Protein AF-A0A7J2KD95-F1 (afdb_monomer)

Nearest PDB structures (foldseek):
  8dhb-assembly1_J  TM=3.543E-01  e=9.736E-01  Homo sapiens
  2ial-assembly2_C  TM=1.784E-01  e=1.788E-01  Homo sapiens
  5f9d-assembly1_A  TM=2.652E-01  e=1.086E+00  Helicobacter pylori
  3suz-assembly1_A  TM=2.049E-01  e=4.261E+00  Rattus norvegicus

Radius of gyration: 21.08 Å; Cα contacts (8 Å, |Δi|>4): 395; chains: 1; bounding box: 46×39×59 Å

Secondary structure (DSSP, 8-state):
--EEEEEEEEEEEEEESS---HHHHHHHHHHTT-EE-EEEE-TTSSEEEE-SSTTEEEEETTEEEEEETTTTEEEEE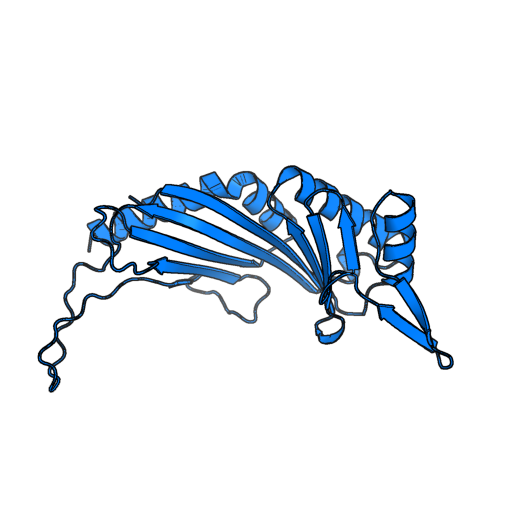ES-HHHHHHHHHHHHHHHHHTT--HHHHEEEEEEEEEEEEEESPP--S-EEE---TT-PEEE----EEE-TT--TTSSSEEEEEEEEE--SS--SSEEEEEEEEEEE-HHHHHHHHHTHHHHHHHHHHHHHHHHHH-

Structure (mmCIF, N/CA/C/O backbone):
data_AF-A0A7J2KD95-F1
#
_entry.id   AF-A0A7J2KD95-F1
#
loop_
_atom_site.group_PDB
_atom_site.id
_atom_site.type_symbol
_atom_site.label_atom_id
_atom_site.label_alt_id
_atom_site.label_comp_id
_atom_site.label_asym_id
_atom_site.label_entity_id
_atom_site.label_seq_id
_atom_site.pdbx_PDB_ins_code
_atom_site.Cartn_x
_atom_site.Cartn_y
_atom_site.Cartn_z
_atom_site.occupancy
_atom_site.B_iso_or_equiv
_atom_site.auth_seq_id
_atom_site.auth_comp_id
_atom_site.auth_asym_id
_atom_site.auth_atom_id
_atom_site.pdbx_PDB_model_num
ATOM 1 N N . MET A 1 1 ? -10.345 7.135 23.568 1.00 79.94 1 MET A N 1
ATOM 2 C CA . MET A 1 1 ? -10.104 7.358 22.114 1.00 79.94 1 MET A CA 1
ATOM 3 C C . MET A 1 1 ? -8.780 6.740 21.646 1.00 79.94 1 MET A C 1
ATOM 5 O O . MET A 1 1 ? -7.783 6.854 22.354 1.00 79.94 1 MET A O 1
ATOM 9 N N . ILE A 1 2 ? -8.754 6.104 20.466 1.00 83.12 2 ILE A N 1
ATOM 10 C CA . ILE A 1 2 ? -7.524 5.593 19.828 1.00 83.12 2 ILE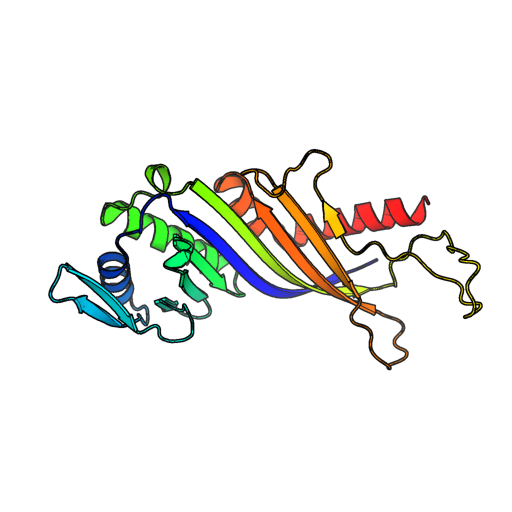 A CA 1
ATOM 11 C C . ILE A 1 2 ? -6.715 6.746 19.217 1.00 83.12 2 ILE A C 1
ATOM 13 O O . ILE A 1 2 ? -7.245 7.557 18.460 1.00 83.12 2 ILE A O 1
ATOM 17 N N . SER A 1 3 ? -5.418 6.789 19.511 1.00 87.00 3 SER A N 1
ATOM 18 C CA . SER A 1 3 ? -4.442 7.693 18.905 1.00 87.00 3 SER A CA 1
ATOM 19 C C . SER A 1 3 ? -3.453 6.935 18.025 1.00 87.00 3 SER A C 1
ATOM 21 O O . SER A 1 3 ? -2.943 5.883 18.411 1.00 87.00 3 SER A O 1
ATOM 23 N N . LEU A 1 4 ? -3.163 7.497 16.851 1.00 90.44 4 LEU A N 1
ATOM 24 C CA . LEU A 1 4 ? -2.113 7.016 15.954 1.00 90.44 4 LEU A CA 1
ATOM 25 C C . LEU A 1 4 ? -0.749 7.159 16.630 1.00 90.44 4 LEU A C 1
ATOM 27 O O . LEU A 1 4 ? -0.439 8.218 17.169 1.00 90.44 4 LEU A O 1
ATOM 31 N N . GLU A 1 5 ? 0.064 6.113 16.562 1.00 89.38 5 GLU A N 1
ATOM 32 C CA . GLU A 1 5 ? 1.408 6.104 17.136 1.00 89.38 5 GLU A CA 1
ATOM 33 C C . GLU A 1 5 ? 2.462 6.189 16.036 1.00 89.38 5 GLU A C 1
ATOM 35 O O . GLU A 1 5 ? 3.291 7.097 16.023 1.00 89.38 5 GLU A O 1
ATOM 40 N N . LYS A 1 6 ? 2.410 5.260 15.076 1.00 91.12 6 LYS A N 1
ATOM 41 C CA . LYS A 1 6 ? 3.407 5.165 14.010 1.00 91.12 6 LYS A CA 1
ATOM 42 C C . LYS A 1 6 ? 2.827 4.514 12.764 1.00 91.12 6 LYS A C 1
ATOM 44 O O . LYS A 1 6 ? 2.161 3.487 12.838 1.00 91.12 6 LYS A O 1
ATOM 49 N N . ILE A 1 7 ? 3.159 5.060 11.602 1.00 91.75 7 ILE A N 1
ATOM 50 C CA . ILE A 1 7 ? 2.972 4.376 10.322 1.00 91.75 7 ILE A CA 1
ATOM 51 C C . ILE A 1 7 ? 4.124 3.377 10.163 1.00 91.75 7 ILE A C 1
ATOM 53 O O . ILE A 1 7 ? 5.285 3.778 10.089 1.00 91.75 7 ILE A O 1
ATOM 57 N N . GLU A 1 8 ? 3.829 2.077 10.159 1.00 91.88 8 GLU A N 1
ATOM 58 C CA . GLU A 1 8 ? 4.859 1.046 9.970 1.00 91.88 8 GLU A CA 1
ATOM 59 C C . GLU A 1 8 ? 5.277 0.947 8.509 1.00 91.88 8 GLU A C 1
ATOM 61 O O . GLU A 1 8 ? 6.464 0.889 8.197 1.00 91.88 8 GLU A O 1
ATOM 66 N N . SER A 1 9 ? 4.294 0.929 7.613 1.00 93.94 9 SER A N 1
ATOM 67 C CA . SER A 1 9 ? 4.534 0.918 6.177 1.00 93.94 9 SER A CA 1
ATOM 68 C C . SER A 1 9 ? 3.318 1.417 5.425 1.00 93.94 9 SER A C 1
ATOM 70 O O . SER A 1 9 ? 2.184 1.096 5.789 1.00 93.94 9 SER A O 1
ATOM 72 N N . VAL A 1 10 ? 3.562 2.105 4.322 1.00 96.19 10 VAL A N 1
ATOM 73 C CA . VAL A 1 10 ? 2.554 2.438 3.324 1.00 96.19 10 VAL A CA 1
ATOM 74 C C . VAL A 1 10 ? 3.021 1.920 1.981 1.00 96.19 10 VAL A C 1
ATOM 76 O O . VAL A 1 10 ? 4.220 1.872 1.709 1.00 96.19 10 VAL A O 1
ATOM 79 N N . SER A 1 11 ? 2.078 1.519 1.143 1.00 97.25 11 SER A N 1
ATOM 80 C CA . SER A 1 11 ? 2.363 1.166 -0.233 1.00 97.25 11 SER A CA 1
ATOM 81 C C . SER A 1 11 ? 1.288 1.650 -1.185 1.00 97.25 11 SER A C 1
ATOM 83 O O . SER A 1 11 ? 0.095 1.489 -0.924 1.00 97.25 11 SER A O 1
ATOM 85 N N . LEU A 1 12 ? 1.736 2.189 -2.314 1.00 97.88 12 LEU A N 1
ATOM 86 C CA . LEU A 1 12 ? 0.921 2.417 -3.498 1.00 97.88 12 LEU A CA 1
ATOM 87 C C . LEU A 1 12 ? 1.181 1.289 -4.487 1.00 97.88 12 LEU A C 1
ATOM 89 O O . LEU A 1 12 ? 2.293 1.117 -4.982 1.00 97.88 12 LEU A O 1
ATOM 93 N N . LEU A 1 13 ? 0.142 0.516 -4.751 1.00 96.75 13 LEU A N 1
ATOM 94 C CA . LEU A 1 13 ? 0.148 -0.612 -5.662 1.00 96.75 13 LEU A CA 1
ATOM 95 C C . LEU A 1 13 ? -0.580 -0.227 -6.950 1.00 96.75 13 LEU A C 1
ATOM 97 O O . LEU A 1 13 ? -1.620 0.429 -6.922 1.00 96.75 13 LEU A O 1
ATOM 101 N N . SER A 1 14 ? -0.034 -0.663 -8.079 1.00 97.12 14 SER A N 1
ATOM 102 C CA . SER A 1 14 ? -0.653 -0.586 -9.402 1.00 97.12 14 SER A CA 1
ATOM 103 C C . SER A 1 14 ? -0.735 -1.989 -9.997 1.00 97.12 14 SER A C 1
ATOM 105 O O . SER A 1 14 ? 0.243 -2.740 -9.946 1.00 97.12 14 SER A O 1
ATOM 107 N N . ILE A 1 15 ? -1.902 -2.360 -10.525 1.00 95.88 15 ILE A N 1
ATOM 108 C CA . ILE A 1 15 ? -2.118 -3.637 -11.222 1.00 95.88 15 ILE A CA 1
ATOM 109 C C . ILE A 1 15 ? -2.237 -3.382 -12.712 1.00 95.88 15 ILE A C 1
ATOM 111 O O . ILE A 1 15 ? -3.038 -2.552 -13.136 1.00 95.88 15 ILE A O 1
ATOM 115 N N . TRP A 1 16 ? -1.467 -4.124 -13.500 1.00 96.19 16 TRP A N 1
ATOM 116 C CA . TRP A 1 16 ? -1.318 -3.887 -14.929 1.00 96.19 16 TRP A CA 1
ATOM 117 C C . TRP A 1 16 ? -2.049 -4.930 -15.781 1.00 96.19 16 TRP A C 1
ATOM 119 O O . TRP A 1 16 ? -2.086 -6.119 -15.453 1.00 96.19 16 TRP A O 1
ATOM 129 N N . MET A 1 17 ? -2.619 -4.478 -16.901 1.00 94.50 17 MET A N 1
A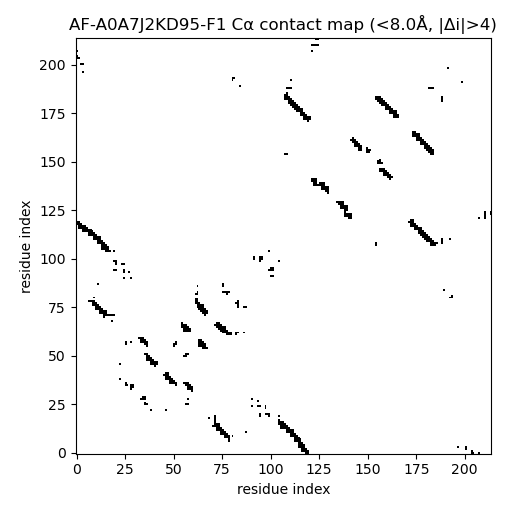TOM 130 C CA . MET A 1 17 ? -3.250 -5.332 -17.916 1.00 94.50 17 MET A CA 1
ATOM 131 C C . MET A 1 17 ? -2.244 -6.202 -18.657 1.00 94.50 17 MET A C 1
ATOM 133 O O . MET A 1 17 ? -2.546 -7.343 -18.989 1.00 94.50 17 MET A O 1
ATOM 137 N N . LEU A 1 18 ? -1.064 -5.659 -18.930 1.00 91.31 18 LEU A N 1
ATOM 138 C CA . LEU A 1 18 ? 0.056 -6.341 -19.563 1.00 91.31 18 LEU A CA 1
ATOM 139 C C . LEU A 1 18 ? 1.287 -6.138 -18.691 1.00 91.31 18 LEU A C 1
ATOM 141 O O . LEU A 1 18 ? 1.328 -5.221 -17.874 1.00 91.31 18 LEU A O 1
ATOM 145 N N . GLU A 1 19 ? 2.272 -7.012 -18.841 1.00 89.38 19 GLU A N 1
ATOM 146 C CA . GLU A 1 19 ? 3.534 -6.858 -18.131 1.00 89.38 19 GLU A CA 1
ATOM 147 C C . GLU A 1 19 ? 4.188 -5.517 -18.520 1.00 89.38 19 GLU A C 1
ATOM 149 O O . GLU A 1 19 ? 4.378 -5.261 -19.714 1.00 89.38 19 GLU A O 1
ATOM 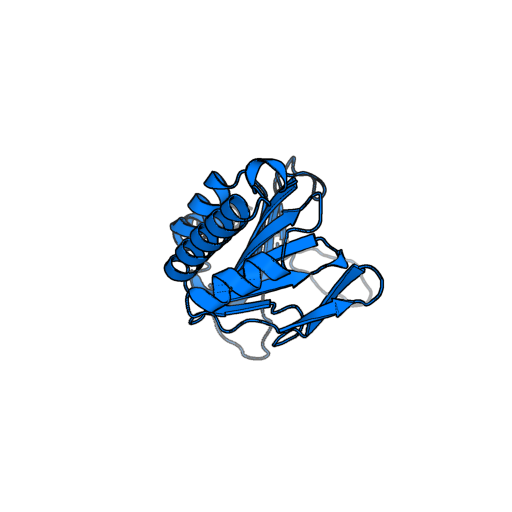154 N N . PRO A 1 20 ? 4.474 -4.624 -17.550 1.00 92.25 20 PRO A N 1
ATOM 155 C CA . PRO A 1 20 ? 5.195 -3.395 -17.845 1.00 92.25 20 PRO A CA 1
ATOM 156 C C . PRO A 1 20 ? 6.610 -3.733 -18.322 1.00 92.25 20 PRO A C 1
ATOM 158 O O . PRO A 1 20 ? 7.167 -4.766 -17.953 1.00 92.25 20 PRO A O 1
ATOM 161 N N . ARG A 1 21 ? 7.212 -2.834 -19.108 1.00 92.62 21 ARG A N 1
ATOM 162 C CA . ARG A 1 21 ? 8.599 -2.934 -19.598 1.00 92.62 21 ARG A CA 1
ATOM 163 C C . ARG A 1 21 ? 9.607 -2.780 -18.459 1.00 92.62 21 ARG A C 1
ATOM 165 O O . ARG A 1 21 ? 10.228 -1.737 -18.266 1.00 92.62 21 ARG A O 1
ATOM 172 N N . LEU A 1 22 ? 9.689 -3.812 -17.629 1.00 92.62 22 LEU A N 1
ATOM 173 C CA . LEU A 1 22 ? 10.456 -3.807 -16.397 1.00 92.62 22 LEU A CA 1
ATOM 174 C C . LEU A 1 22 ? 11.976 -3.744 -16.620 1.00 92.62 22 LEU A C 1
ATOM 176 O O . LEU A 1 22 ? 12.620 -3.018 -15.866 1.00 92.62 22 LEU A O 1
ATOM 180 N N . PRO A 1 23 ? 12.574 -4.415 -17.626 1.00 92.75 23 PRO A N 1
ATOM 181 C CA . PRO A 1 23 ? 13.997 -4.256 -17.924 1.00 92.75 23 PRO A CA 1
ATOM 182 C C . PRO A 1 23 ? 14.386 -2.799 -18.179 1.00 92.75 23 PRO A C 1
ATOM 184 O O . PRO A 1 23 ? 15.343 -2.293 -17.593 1.00 92.75 23 PRO A O 1
ATOM 187 N N . GLU A 1 24 ? 13.607 -2.110 -19.006 1.00 95.06 24 GLU A N 1
ATOM 188 C CA . GLU A 1 24 ? 13.815 -0.714 -19.364 1.00 95.06 24 GLU A CA 1
ATOM 189 C C . GLU A 1 24 ? 13.559 0.207 -18.165 1.00 95.06 24 GLU A C 1
ATOM 191 O O . GLU A 1 24 ? 14.341 1.126 -17.926 1.00 95.06 24 GLU A O 1
ATOM 196 N N . LEU A 1 25 ? 12.538 -0.083 -17.346 1.00 96.88 25 LEU A N 1
ATOM 197 C CA . LEU A 1 25 ? 12.306 0.628 -16.087 1.00 96.88 25 LEU A CA 1
ATOM 198 C C . LEU A 1 25 ? 13.516 0.507 -15.149 1.00 96.88 25 LEU A C 1
ATOM 200 O O . LEU A 1 25 ? 13.976 1.512 -14.613 1.00 96.88 25 LEU A O 1
ATOM 204 N N . LEU A 1 26 ? 14.050 -0.700 -14.948 1.00 96.69 26 LEU A N 1
ATOM 205 C CA . LEU A 1 26 ? 15.189 -0.930 -14.055 1.00 96.69 26 LEU A CA 1
ATOM 206 C C . LEU A 1 26 ? 16.481 -0.296 -14.579 1.00 96.69 26 LEU A C 1
ATOM 208 O O . LEU A 1 26 ? 17.279 0.198 -13.783 1.00 96.69 26 LEU A O 1
ATOM 212 N N . LEU A 1 27 ? 16.677 -0.255 -15.898 1.00 95.69 27 LEU A N 1
ATOM 213 C CA . LEU A 1 27 ? 17.800 0.456 -16.504 1.00 95.69 27 LEU A CA 1
ATOM 214 C C . LEU A 1 27 ? 17.721 1.966 -16.226 1.00 95.69 27 LEU A C 1
ATOM 216 O O . LEU A 1 27 ? 18.702 2.562 -15.777 1.00 95.69 27 LEU A O 1
ATOM 220 N N . GLU A 1 28 ? 16.554 2.574 -16.447 1.00 97.94 28 GLU A N 1
ATOM 221 C CA . GLU A 1 28 ? 16.331 4.003 -16.202 1.00 97.94 28 GLU A CA 1
ATOM 222 C C . GLU A 1 28 ? 16.420 4.362 -14.714 1.00 97.94 28 GLU A C 1
ATOM 224 O O . GLU A 1 28 ? 17.049 5.356 -14.352 1.00 97.94 28 GLU A O 1
ATOM 229 N N . LEU A 1 29 ? 15.873 3.528 -13.828 1.00 98.06 29 LEU A N 1
ATOM 230 C CA . LEU A 1 29 ? 16.033 3.701 -12.383 1.00 98.06 29 LEU A CA 1
ATOM 231 C C . LEU A 1 29 ? 17.514 3.627 -11.978 1.00 98.06 29 LEU A C 1
ATOM 233 O O . LEU A 1 29 ? 17.986 4.471 -11.216 1.00 98.06 29 LEU A O 1
ATOM 237 N N . GLY A 1 30 ? 18.284 2.687 -12.532 1.00 97.19 30 GLY A N 1
ATOM 238 C CA . GLY A 1 30 ? 19.726 2.596 -12.287 1.00 97.19 30 GLY A CA 1
ATOM 239 C C . GLY A 1 30 ? 20.472 3.881 -12.667 1.00 97.19 30 GLY A C 1
ATOM 240 O O . GLY A 1 30 ? 21.278 4.384 -11.884 1.00 97.19 30 GLY A O 1
ATOM 241 N N . ARG A 1 31 ? 20.136 4.485 -13.818 1.00 97.25 31 ARG A N 1
ATOM 242 C CA . ARG A 1 31 ? 20.694 5.782 -14.264 1.00 97.25 31 ARG A CA 1
ATOM 243 C C . ARG A 1 31 ? 20.380 6.938 -13.312 1.00 97.25 31 ARG A C 1
ATOM 245 O O . ARG A 1 31 ? 21.122 7.913 -13.273 1.00 97.25 31 ARG A O 1
ATOM 252 N N . ARG A 1 32 ? 19.303 6.825 -12.531 1.00 96.88 32 ARG A N 1
ATOM 253 C CA . ARG A 1 32 ? 18.855 7.825 -11.549 1.00 96.88 32 ARG A CA 1
ATOM 254 C C . ARG A 1 32 ? 19.278 7.505 -10.110 1.00 96.88 32 ARG A C 1
ATOM 256 O O . ARG A 1 32 ? 18.727 8.073 -9.163 1.00 96.88 32 ARG A O 1
ATOM 263 N N . GLY A 1 33 ? 20.248 6.602 -9.941 1.00 96.31 33 GLY A N 1
ATOM 264 C CA . GLY A 1 33 ? 20.874 6.294 -8.653 1.00 96.31 33 GLY A CA 1
ATOM 265 C C . GLY A 1 33 ? 20.112 5.293 -7.783 1.00 96.31 33 GLY A C 1
ATOM 266 O O . GLY A 1 33 ? 20.378 5.212 -6.586 1.00 96.31 33 GLY A O 1
ATOM 267 N N . TYR A 1 34 ? 19.164 4.541 -8.346 1.00 98.19 34 TYR A N 1
ATOM 268 C CA . TYR A 1 34 ? 18.520 3.441 -7.630 1.00 98.19 34 TYR A CA 1
ATOM 269 C C . TYR A 1 34 ? 19.438 2.212 -7.604 1.00 98.19 34 TYR A C 1
ATOM 271 O O . TYR A 1 34 ? 20.099 1.894 -8.594 1.00 98.19 34 TYR A O 1
ATOM 279 N N . ALA A 1 35 ? 19.416 1.461 -6.502 1.00 97.38 35 ALA A N 1
ATOM 280 C CA . ALA A 1 35 ? 19.931 0.096 -6.495 1.00 97.38 35 ALA A CA 1
ATOM 281 C C . ALA A 1 35 ? 18.884 -0.809 -7.154 1.00 97.38 35 ALA A C 1
ATOM 283 O O . ALA A 1 35 ? 17.751 -0.870 -6.678 1.00 97.38 35 ALA A O 1
ATOM 284 N N . THR A 1 36 ? 19.228 -1.489 -8.249 1.00 97.56 36 THR A N 1
ATOM 285 C CA . THR A 1 36 ? 18.261 -2.243 -9.063 1.00 97.56 36 THR A CA 1
ATOM 286 C C . THR A 1 36 ? 18.578 -3.733 -9.134 1.00 97.56 36 THR A C 1
ATOM 288 O O . THR A 1 36 ? 19.729 -4.171 -9.049 1.00 97.56 36 THR A O 1
ATOM 291 N N . ALA A 1 37 ? 17.522 -4.532 -9.267 1.00 95.44 37 ALA A N 1
ATOM 292 C CA . ALA A 1 37 ? 17.599 -5.957 -9.533 1.00 95.44 37 ALA A CA 1
ATOM 293 C C . ALA A 1 37 ? 18.269 -6.213 -10.888 1.00 95.44 37 ALA A C 1
ATOM 295 O O . ALA A 1 37 ? 18.154 -5.421 -11.826 1.00 95.44 37 ALA A O 1
ATOM 296 N N . ARG A 1 38 ? 18.957 -7.351 -11.005 1.00 90.44 38 ARG A N 1
ATOM 297 C CA . ARG A 1 38 ? 19.629 -7.721 -12.256 1.00 90.44 38 ARG A CA 1
ATOM 298 C C . ARG A 1 38 ? 18.644 -8.400 -13.197 1.00 90.44 38 ARG A C 1
ATOM 300 O O . ARG A 1 38 ? 17.937 -9.317 -12.783 1.00 90.44 38 ARG A O 1
ATOM 307 N N . VAL A 1 39 ? 18.658 -7.981 -14.458 1.00 88.00 39 VAL A N 1
ATOM 308 C CA . VAL A 1 39 ? 17.805 -8.521 -15.521 1.00 88.00 39 VAL A CA 1
ATOM 309 C C . VAL A 1 39 ? 18.659 -9.266 -16.532 1.00 88.00 39 VAL A C 1
ATOM 311 O O . VAL A 1 39 ? 19.653 -8.720 -17.012 1.00 88.00 39 VAL A O 1
ATOM 314 N N . TRP A 1 40 ? 18.314 -10.521 -16.808 1.00 84.19 40 TRP A N 1
ATOM 315 C CA . TRP A 1 40 ? 19.048 -11.398 -17.719 1.00 84.19 40 TRP A CA 1
ATOM 316 C C . TRP A 1 40 ? 18.128 -11.821 -18.869 1.00 84.19 40 TRP A C 1
ATOM 318 O O . TRP A 1 40 ? 17.022 -12.294 -18.606 1.00 84.19 40 TRP A O 1
ATOM 328 N N . PRO A 1 41 ? 18.535 -11.657 -20.137 1.00 80.06 41 PRO A N 1
ATOM 329 C CA . PRO A 1 41 ? 17.722 -12.087 -21.268 1.00 80.06 41 PRO A CA 1
ATOM 330 C C . PRO A 1 41 ? 17.643 -13.617 -21.338 1.00 80.06 41 PRO A C 1
ATOM 332 O O . PRO A 1 41 ? 18.621 -14.313 -21.060 1.00 80.06 41 PRO A O 1
ATOM 335 N N . LYS A 1 42 ? 16.488 -14.145 -21.754 1.00 81.44 42 LYS A N 1
ATOM 336 C CA . LYS A 1 42 ? 16.322 -15.567 -22.086 1.00 81.44 42 LYS A CA 1
ATOM 337 C C . LYS A 1 42 ? 16.605 -15.816 -23.562 1.00 81.44 42 LYS A C 1
ATOM 339 O O . LYS A 1 42 ? 16.248 -15.011 -24.418 1.00 81.44 42 LYS A O 1
ATOM 344 N N . SER A 1 43 ? 17.179 -16.978 -23.862 1.00 64.75 43 SER A N 1
ATOM 345 C CA . SER A 1 43 ? 17.539 -17.413 -25.219 1.00 64.75 43 SER A CA 1
ATOM 346 C C . SER A 1 43 ? 16.353 -17.531 -26.187 1.00 64.75 43 SER A C 1
ATOM 348 O O . SER A 1 43 ? 16.552 -17.422 -27.391 1.00 64.75 43 SER A O 1
ATOM 350 N N . LEU A 1 44 ? 15.127 -17.711 -25.685 1.00 68.88 44 LEU A N 1
ATOM 351 C CA . LEU A 1 44 ? 13.896 -17.826 -26.486 1.00 68.88 44 LEU A CA 1
ATOM 352 C C . LEU A 1 44 ? 13.018 -16.560 -26.441 1.00 68.88 44 LEU A C 1
ATOM 354 O O . LEU A 1 44 ? 11.841 -16.606 -26.792 1.00 68.88 44 LEU A O 1
ATOM 358 N N . GLY A 1 45 ? 13.583 -15.432 -26.004 1.00 65.75 45 GLY A N 1
ATOM 359 C CA . GLY A 1 45 ? 12.838 -14.204 -25.740 1.00 65.75 45 GLY A CA 1
ATOM 360 C C . GLY A 1 45 ? 12.313 -14.130 -24.304 1.00 65.75 45 GLY A C 1
ATOM 361 O O . GLY A 1 45 ? 12.124 -15.138 -23.621 1.00 65.75 45 GLY A O 1
ATOM 362 N N . GLY A 1 46 ? 12.116 -12.900 -23.828 1.00 75.12 46 GLY A N 1
ATOM 363 C CA . GLY A 1 46 ? 11.794 -12.604 -22.431 1.00 75.12 46 GLY A CA 1
ATOM 364 C C . GLY A 1 46 ? 13.033 -12.423 -21.550 1.00 75.12 46 GLY A C 1
ATOM 365 O O . GLY A 1 46 ? 14.164 -12.340 -22.033 1.00 75.12 46 GLY A O 1
ATOM 366 N N . TYR A 1 47 ? 12.811 -12.334 -20.241 1.00 79.38 47 TYR A N 1
ATOM 367 C CA . TYR A 1 47 ? 13.858 -12.061 -19.260 1.00 79.38 47 TYR A CA 1
ATOM 368 C C . TYR A 1 47 ? 13.621 -12.811 -17.947 1.00 79.38 47 TYR A C 1
ATOM 370 O O . TYR A 1 47 ? 12.489 -13.144 -17.598 1.00 79.38 47 TYR A O 1
ATOM 378 N N . ASP A 1 48 ? 14.702 -13.054 -17.212 1.00 85.06 48 ASP A N 1
ATOM 379 C CA . ASP A 1 48 ? 14.677 -13.389 -15.792 1.00 85.06 48 ASP A CA 1
ATOM 380 C C . ASP A 1 48 ? 15.118 -12.186 -14.964 1.00 85.06 48 ASP A C 1
ATOM 382 O O . ASP A 1 48 ? 15.995 -11.415 -15.363 1.00 85.06 48 ASP A O 1
ATOM 386 N N . ILE A 1 49 ? 14.521 -12.046 -13.782 1.00 85.25 49 ILE A N 1
ATOM 387 C CA . ILE A 1 49 ? 14.881 -11.007 -12.820 1.00 85.25 49 ILE A CA 1
ATOM 388 C C . ILE A 1 49 ? 15.393 -11.669 -11.557 1.00 85.25 49 ILE A C 1
ATOM 390 O O . ILE A 1 49 ? 14.678 -12.417 -10.888 1.00 85.25 49 ILE A O 1
ATOM 394 N N . ARG A 1 50 ? 16.627 -11.334 -11.191 1.00 90.94 50 ARG A N 1
ATOM 395 C CA . ARG A 1 50 ? 17.174 -11.656 -9.879 1.00 90.94 50 ARG A CA 1
ATOM 396 C C . ARG A 1 50 ? 16.916 -10.481 -8.947 1.00 90.94 50 ARG A C 1
ATOM 398 O O . ARG A 1 50 ? 17.693 -9.524 -8.920 1.00 90.94 50 ARG A O 1
ATOM 405 N N . PHE A 1 51 ? 15.797 -10.557 -8.231 1.00 92.31 51 PHE A N 1
ATOM 406 C CA . PHE A 1 51 ? 15.409 -9.552 -7.245 1.00 92.31 51 PHE A CA 1
ATOM 407 C C . PHE A 1 51 ? 16.464 -9.397 -6.140 1.00 92.31 51 PHE A C 1
ATOM 409 O O . PHE A 1 51 ? 17.181 -10.347 -5.823 1.00 92.31 51 PHE A O 1
ATOM 416 N N . ILE A 1 52 ? 16.545 -8.195 -5.564 1.00 94.00 52 ILE A N 1
ATOM 417 C CA . ILE A 1 52 ? 17.467 -7.872 -4.460 1.00 94.00 52 ILE A CA 1
ATOM 418 C C . ILE A 1 52 ? 17.059 -8.653 -3.199 1.00 94.00 52 ILE A C 1
ATOM 420 O O . ILE A 1 52 ? 17.881 -9.284 -2.544 1.00 94.00 52 ILE A O 1
ATOM 424 N N . GLU A 1 53 ? 15.757 -8.653 -2.929 1.00 91.81 53 GLU A N 1
ATOM 425 C CA . GLU A 1 53 ? 15.037 -9.406 -1.899 1.00 91.81 53 GLU A CA 1
ATOM 426 C C . GLU A 1 53 ? 13.738 -9.944 -2.528 1.00 91.81 53 GLU A C 1
ATOM 428 O O . GLU A 1 53 ? 13.413 -9.531 -3.643 1.00 91.81 53 GLU A O 1
ATOM 433 N N . PRO A 1 54 ? 12.952 -10.830 -1.886 1.00 91.56 54 PRO A N 1
ATOM 434 C CA . PRO A 1 54 ? 11.719 -11.346 -2.482 1.00 91.56 54 PRO A CA 1
ATOM 435 C C . PRO A 1 54 ? 10.813 -10.243 -3.060 1.00 91.56 54 PRO A C 1
ATOM 437 O O . PRO A 1 54 ? 10.264 -9.417 -2.332 1.00 91.56 54 PRO A O 1
ATOM 440 N N . ASN A 1 55 ? 10.649 -10.254 -4.388 1.00 93.94 55 ASN A N 1
ATOM 441 C CA . ASN A 1 55 ? 9.914 -9.270 -5.194 1.00 93.94 55 ASN A CA 1
ATOM 442 C C . ASN A 1 55 ? 10.484 -7.838 -5.217 1.00 93.94 55 ASN A C 1
ATOM 444 O O . ASN A 1 55 ? 9.884 -6.986 -5.862 1.00 93.94 55 ASN A O 1
ATOM 448 N N . VAL A 1 56 ? 11.607 -7.526 -4.564 1.00 97.19 56 VAL A N 1
ATOM 449 C CA . VAL A 1 56 ? 12.197 -6.174 -4.571 1.00 97.19 56 VAL A CA 1
ATOM 450 C C . VAL A 1 56 ? 13.005 -5.957 -5.850 1.00 97.19 56 VAL A C 1
ATOM 452 O O . VAL A 1 56 ? 14.085 -6.526 -6.036 1.00 97.19 56 VAL A O 1
ATOM 455 N N . ALA A 1 57 ? 12.465 -5.125 -6.738 1.00 97.00 57 ALA A N 1
ATOM 456 C CA . ALA A 1 57 ? 13.027 -4.816 -8.046 1.00 97.00 57 ALA A CA 1
ATOM 457 C C . ALA A 1 57 ? 13.985 -3.616 -8.004 1.00 97.00 57 ALA A C 1
ATOM 459 O O . ALA A 1 57 ? 14.972 -3.607 -8.733 1.00 97.00 57 ALA A O 1
ATOM 460 N N . ALA A 1 58 ? 13.735 -2.622 -7.150 1.00 98.06 58 ALA A N 1
ATOM 461 C CA . ALA A 1 58 ? 14.654 -1.506 -6.941 1.00 98.06 58 ALA A CA 1
ATOM 462 C C . ALA A 1 58 ? 14.490 -0.868 -5.554 1.00 98.06 58 ALA A C 1
ATOM 464 O O . ALA A 1 58 ? 13.446 -1.013 -4.918 1.00 98.06 58 ALA A O 1
ATOM 465 N N . ILE A 1 59 ? 15.517 -0.154 -5.092 1.00 97.69 59 ILE A N 1
ATOM 466 C CA . ILE A 1 59 ? 15.556 0.540 -3.797 1.00 97.69 59 ILE A CA 1
ATOM 467 C C . ILE A 1 59 ? 16.165 1.933 -3.990 1.00 97.69 59 ILE A C 1
ATOM 469 O O . ILE A 1 59 ? 17.168 2.085 -4.694 1.00 97.69 59 ILE A O 1
ATOM 473 N N . LYS A 1 60 ? 15.586 2.944 -3.336 1.00 96.94 60 LYS A N 1
ATOM 474 C CA . LYS A 1 60 ? 16.172 4.284 -3.176 1.00 96.94 60 LYS A CA 1
ATOM 475 C C . LYS A 1 60 ? 15.789 4.833 -1.812 1.00 96.94 60 LYS A C 1
ATOM 477 O O . LYS A 1 60 ? 14.609 4.854 -1.475 1.00 96.94 60 LYS A O 1
ATOM 482 N N . GLY A 1 61 ? 16.791 5.246 -1.037 1.00 93.62 61 GLY A N 1
ATOM 483 C CA . GLY A 1 61 ? 16.582 5.739 0.323 1.00 93.62 61 GLY A CA 1
ATOM 484 C C . GLY A 1 61 ? 15.875 4.705 1.201 1.00 93.62 61 GLY A C 1
ATOM 485 O O . GLY A 1 61 ? 16.376 3.597 1.387 1.00 93.62 61 GLY A O 1
ATOM 486 N N . SER A 1 62 ? 14.707 5.078 1.725 1.00 92.94 62 SER A N 1
ATOM 487 C CA . SER A 1 62 ? 13.866 4.218 2.571 1.00 92.94 62 SER A CA 1
ATOM 488 C C . SER A 1 62 ? 12.718 3.543 1.806 1.00 92.94 62 SER A C 1
ATOM 490 O O . SER A 1 62 ? 11.865 2.880 2.406 1.00 92.94 62 SER A O 1
ATOM 492 N N . THR A 1 63 ? 12.693 3.707 0.480 1.00 96.88 63 THR A N 1
ATOM 493 C CA . THR A 1 63 ? 11.600 3.278 -0.392 1.00 96.88 63 THR A CA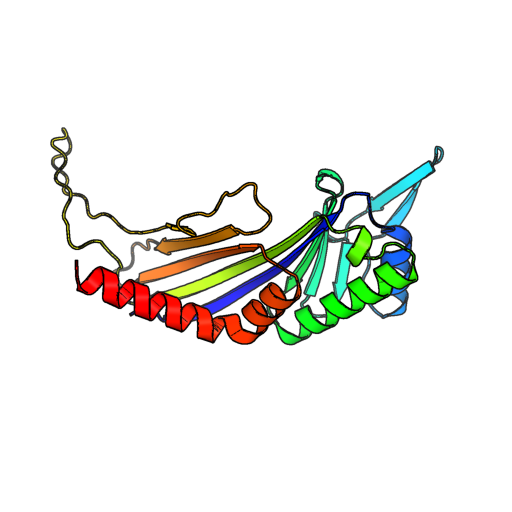 1
ATOM 494 C C . THR A 1 63 ? 12.003 2.095 -1.267 1.00 96.88 63 THR A C 1
ATOM 496 O O . THR A 1 63 ? 13.061 2.072 -1.900 1.00 96.88 63 THR A O 1
ATOM 499 N N . TYR A 1 64 ? 11.102 1.123 -1.345 1.00 97.94 64 TYR A N 1
ATOM 500 C CA . TYR A 1 64 ? 11.238 -0.112 -2.100 1.00 97.94 64 TYR A CA 1
ATOM 501 C C . TYR A 1 64 ? 10.257 -0.108 -3.269 1.00 97.94 64 TYR A C 1
ATOM 503 O O . TYR A 1 64 ? 9.075 0.201 -3.107 1.00 97.94 64 TYR A O 1
ATOM 511 N N . ILE A 1 65 ? 10.740 -0.511 -4.436 1.00 98.12 65 ILE A N 1
ATOM 512 C CA . ILE A 1 65 ? 9.942 -0.778 -5.628 1.00 98.12 65 ILE A CA 1
ATOM 513 C C . ILE A 1 65 ? 9.858 -2.291 -5.758 1.00 98.12 65 ILE A C 1
ATOM 515 O O . ILE A 1 65 ? 10.859 -2.952 -6.043 1.00 98.12 65 ILE A O 1
ATOM 519 N N . LEU A 1 66 ? 8.676 -2.849 -5.523 1.00 97.62 66 LEU A N 1
ATOM 520 C CA . LEU A 1 66 ? 8.427 -4.276 -5.624 1.00 97.62 66 LEU A CA 1
ATOM 521 C C . LEU A 1 66 ? 7.674 -4.595 -6.907 1.00 97.62 66 LEU A C 1
ATOM 523 O O . LEU A 1 66 ? 6.772 -3.862 -7.310 1.00 97.62 66 LEU A O 1
ATOM 527 N N . TYR A 1 67 ? 8.003 -5.730 -7.506 1.00 96.25 67 TYR A N 1
ATOM 528 C CA . TYR A 1 67 ? 7.311 -6.268 -8.661 1.00 96.25 67 TYR A CA 1
ATOM 529 C C . TYR A 1 67 ? 6.940 -7.730 -8.436 1.00 96.25 67 TYR A C 1
ATOM 531 O O . TYR A 1 67 ? 7.776 -8.539 -8.043 1.00 96.25 67 TYR A O 1
ATOM 539 N N . ASN A 1 68 ? 5.683 -8.070 -8.714 1.00 93.44 68 ASN A N 1
ATOM 540 C CA . ASN A 1 68 ? 5.218 -9.453 -8.741 1.00 93.44 68 ASN A CA 1
ATOM 541 C C . ASN A 1 68 ? 4.750 -9.793 -10.166 1.00 93.44 68 ASN A C 1
ATOM 543 O O . ASN A 1 68 ? 3.685 -9.307 -10.564 1.00 93.44 68 ASN A O 1
ATOM 547 N N . PRO A 1 69 ? 5.485 -10.640 -10.9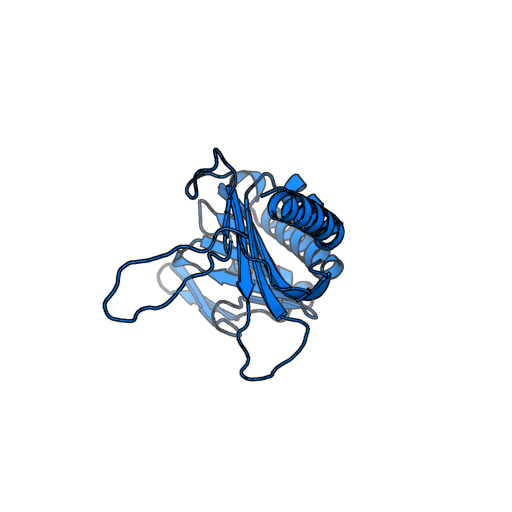12 1.00 88.69 69 PRO A N 1
ATOM 548 C CA . PRO A 1 69 ? 5.125 -10.997 -12.284 1.00 88.69 69 PRO A CA 1
ATOM 549 C C . PRO A 1 69 ? 3.804 -11.769 -12.363 1.00 88.69 69 PRO A C 1
ATOM 551 O O . PRO A 1 69 ? 2.984 -11.494 -13.233 1.00 88.69 69 PRO A O 1
ATOM 554 N N . TYR A 1 70 ? 3.528 -12.661 -11.404 1.00 89.38 70 TYR A N 1
ATOM 555 C CA . TYR A 1 70 ? 2.303 -13.473 -11.387 1.00 89.38 70 TYR A CA 1
ATOM 556 C C . TYR A 1 70 ? 1.032 -12.634 -11.269 1.00 89.38 70 TYR A C 1
ATOM 558 O O . TYR A 1 70 ? -0.020 -13.009 -11.781 1.00 89.38 70 TYR A O 1
ATOM 566 N N . ARG A 1 71 ? 1.118 -11.500 -10.567 1.00 90.56 71 ARG A N 1
ATOM 567 C CA . ARG A 1 71 ? -0.011 -10.580 -10.377 1.00 90.56 71 ARG A CA 1
ATOM 568 C C . ARG A 1 71 ? 0.078 -9.331 -11.249 1.00 90.56 71 ARG A C 1
ATOM 570 O O . ARG A 1 71 ? -0.855 -8.534 -11.224 1.00 90.56 71 ARG A O 1
ATOM 577 N N . ARG A 1 72 ? 1.174 -9.155 -11.997 1.00 93.81 72 ARG A N 1
ATOM 578 C CA . ARG A 1 72 ? 1.513 -7.928 -12.739 1.00 93.81 72 ARG A CA 1
ATOM 579 C C . ARG A 1 72 ? 1.343 -6.682 -11.866 1.00 93.81 72 ARG A C 1
ATOM 581 O O . ARG A 1 72 ? 0.730 -5.696 -12.272 1.00 93.81 72 ARG A O 1
ATOM 588 N N . THR A 1 73 ? 1.828 -6.760 -10.626 1.00 95.75 73 THR A N 1
ATOM 589 C CA . THR A 1 73 ? 1.725 -5.656 -9.664 1.00 95.75 73 THR A CA 1
ATOM 590 C C . THR A 1 73 ? 3.059 -4.950 -9.536 1.00 95.75 73 THR A C 1
ATOM 592 O O . THR A 1 73 ? 4.058 -5.608 -9.239 1.00 95.75 73 THR A O 1
ATOM 595 N N . LEU A 1 74 ? 3.048 -3.626 -9.650 1.00 97.69 74 LEU A N 1
ATOM 596 C CA . LEU A 1 74 ? 4.163 -2.772 -9.258 1.00 97.69 74 LEU A CA 1
ATOM 597 C C . LEU A 1 74 ? 3.769 -2.003 -7.996 1.00 97.69 74 LEU A C 1
ATOM 599 O O . LEU A 1 74 ? 2.709 -1.373 -7.956 1.00 97.69 74 LEU A O 1
ATOM 603 N N . ILE A 1 75 ? 4.601 -2.088 -6.964 1.00 97.94 75 ILE A N 1
ATOM 604 C CA . ILE A 1 75 ? 4.314 -1.564 -5.630 1.00 97.94 75 ILE A CA 1
ATOM 605 C C . ILE A 1 75 ? 5.441 -0.629 -5.217 1.00 97.94 75 ILE A C 1
ATOM 607 O O . ILE A 1 75 ? 6.594 -1.041 -5.164 1.00 97.94 75 ILE A O 1
ATOM 611 N N . ILE A 1 76 ? 5.103 0.605 -4.865 1.00 98.19 76 ILE A N 1
ATOM 612 C CA . ILE A 1 76 ? 6.023 1.542 -4.221 1.00 98.19 76 ILE A CA 1
ATOM 613 C C . ILE A 1 76 ? 5.708 1.517 -2.734 1.00 98.19 76 ILE A C 1
ATOM 615 O O . ILE A 1 76 ? 4.599 1.880 -2.344 1.00 98.19 76 ILE A O 1
ATOM 619 N N . LYS A 1 77 ? 6.645 1.039 -1.916 1.00 97.69 77 LYS A N 1
ATOM 620 C CA . LYS A 1 77 ? 6.474 0.830 -0.475 1.00 97.69 77 LYS A CA 1
ATOM 621 C C . LYS A 1 77 ? 7.512 1.624 0.306 1.00 97.69 77 LYS A C 1
ATOM 623 O O . LYS A 1 77 ? 8.699 1.515 0.027 1.00 97.69 77 LYS A O 1
ATOM 628 N N . GLY A 1 78 ? 7.085 2.340 1.338 1.00 95.31 78 GLY A N 1
ATOM 629 C CA . GLY A 1 78 ? 7.985 3.074 2.225 1.00 95.31 78 GLY A CA 1
ATOM 630 C C . GLY A 1 78 ? 7.313 3.482 3.532 1.00 95.31 78 GLY A C 1
ATOM 631 O O . GLY A 1 78 ? 6.124 3.235 3.748 1.00 95.31 78 GLY A O 1
ATOM 632 N N . SER A 1 79 ? 8.082 4.103 4.423 1.00 90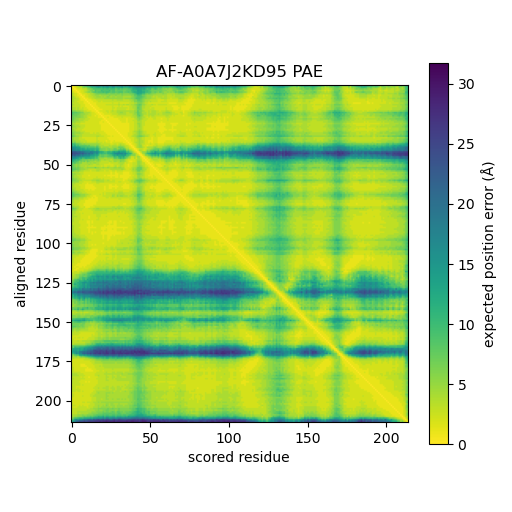.44 79 SER A N 1
ATOM 633 C CA . SER A 1 79 ? 7.570 4.715 5.660 1.00 90.44 79 SER A CA 1
ATOM 634 C C . SER A 1 79 ? 7.489 6.242 5.582 1.00 90.44 79 SER A C 1
ATOM 636 O O . SER A 1 79 ? 6.726 6.845 6.333 1.00 90.44 79 SER A O 1
ATOM 638 N N . ASN A 1 80 ? 8.251 6.871 4.680 1.00 92.38 80 ASN A N 1
ATOM 639 C CA . ASN A 1 80 ? 8.203 8.309 4.425 1.00 92.38 80 ASN A CA 1
ATOM 640 C C . ASN A 1 80 ? 7.247 8.608 3.259 1.00 92.38 80 ASN A C 1
ATOM 642 O O . ASN A 1 80 ? 7.486 8.191 2.127 1.00 92.38 80 ASN A O 1
ATOM 646 N N . ILE A 1 81 ? 6.159 9.328 3.542 1.00 92.50 81 ILE A N 1
ATOM 647 C CA . ILE A 1 81 ? 5.105 9.621 2.563 1.00 92.50 81 ILE A CA 1
ATOM 648 C C . ILE A 1 81 ? 5.607 10.528 1.433 1.00 92.50 81 ILE A C 1
ATOM 650 O O . ILE A 1 81 ? 5.289 10.265 0.274 1.00 92.50 81 ILE A O 1
ATOM 654 N N . ASP A 1 82 ? 6.385 11.565 1.743 1.00 93.38 82 ASP A N 1
ATOM 655 C CA . ASP A 1 82 ? 6.837 12.542 0.746 1.00 93.38 82 ASP A CA 1
ATOM 656 C C . ASP A 1 82 ? 7.846 11.920 -0.224 1.00 93.38 82 ASP A C 1
ATOM 658 O O . ASP A 1 82 ? 7.726 12.074 -1.443 1.00 93.38 82 ASP A O 1
ATOM 662 N N . GLU A 1 83 ? 8.786 11.137 0.310 1.00 94.31 83 GLU A N 1
ATOM 663 C CA . GLU A 1 83 ? 9.733 10.347 -0.484 1.00 94.31 83 GLU A CA 1
ATOM 664 C C . GLU A 1 83 ? 8.988 9.354 -1.389 1.00 94.31 83 GLU A C 1
ATOM 666 O O . GLU A 1 83 ? 9.219 9.314 -2.600 1.00 94.31 83 GLU A O 1
ATOM 671 N N . MET A 1 84 ? 8.029 8.611 -0.826 1.00 94.56 84 MET A N 1
ATOM 672 C CA . MET A 1 84 ? 7.253 7.613 -1.562 1.00 94.56 84 MET A CA 1
ATOM 673 C C . MET A 1 84 ? 6.410 8.245 -2.679 1.00 94.56 84 MET A C 1
ATOM 675 O O . MET A 1 84 ? 6.324 7.687 -3.772 1.00 94.56 84 MET A O 1
ATOM 679 N N . LEU A 1 85 ? 5.802 9.410 -2.437 1.00 95.25 85 LEU A N 1
ATOM 680 C CA . LEU A 1 85 ? 5.050 10.160 -3.446 1.00 95.25 85 LEU A CA 1
ATOM 681 C C . LEU A 1 85 ? 5.949 10.641 -4.587 1.00 95.25 85 LEU A C 1
ATOM 683 O O . LEU A 1 85 ? 5.554 10.555 -5.751 1.00 95.25 85 LEU A O 1
ATOM 687 N N . SER A 1 86 ? 7.140 11.145 -4.260 1.00 96.00 86 SER A N 1
ATOM 688 C CA . SER A 1 86 ? 8.128 11.574 -5.252 1.00 96.00 86 SER A CA 1
ATOM 689 C C . SER A 1 86 ? 8.540 10.405 -6.151 1.00 96.00 86 SER A C 1
ATOM 691 O O . SER A 1 86 ? 8.382 10.474 -7.370 1.00 96.00 86 SER A O 1
ATOM 693 N N . ILE A 1 87 ? 8.936 9.283 -5.541 1.00 97.38 87 ILE A N 1
ATOM 694 C CA . ILE A 1 87 ? 9.354 8.066 -6.249 1.00 97.38 87 ILE A CA 1
ATOM 695 C C . ILE A 1 87 ? 8.207 7.474 -7.072 1.00 97.38 87 ILE A C 1
ATOM 697 O O . ILE A 1 87 ? 8.422 7.047 -8.201 1.00 97.38 87 ILE A O 1
ATOM 701 N N . PHE A 1 88 ? 6.977 7.475 -6.555 1.00 97.19 88 PHE A N 1
ATOM 702 C CA . PHE A 1 88 ? 5.816 6.994 -7.304 1.00 97.19 88 PHE A CA 1
ATOM 703 C C . PHE A 1 88 ? 5.586 7.798 -8.591 1.00 97.19 88 PHE A C 1
ATOM 705 O O . PHE A 1 88 ? 5.409 7.207 -9.656 1.00 97.19 88 PHE A O 1
ATOM 712 N N . ASN A 1 89 ? 5.635 9.134 -8.516 1.00 96.69 89 ASN A N 1
ATOM 713 C CA . ASN A 1 89 ? 5.503 9.979 -9.706 1.00 96.69 89 ASN A CA 1
ATOM 714 C C . ASN A 1 89 ? 6.677 9.776 -10.679 1.00 96.69 89 ASN A C 1
ATOM 716 O O . ASN A 1 89 ? 6.447 9.690 -11.883 1.00 96.69 89 ASN A O 1
ATOM 720 N N . GLU A 1 90 ? 7.905 9.657 -10.163 1.00 97.69 90 GLU A N 1
ATOM 721 C CA . GLU A 1 90 ? 9.110 9.397 -10.961 1.00 97.69 90 GLU A CA 1
ATOM 722 C C . GLU A 1 90 ? 8.998 8.068 -11.730 1.00 97.69 90 GLU A C 1
ATOM 724 O O . GLU A 1 90 ? 9.242 8.016 -12.934 1.00 97.69 90 GLU A O 1
ATOM 729 N N . VAL A 1 91 ? 8.564 6.996 -11.061 1.00 97.88 91 VAL A N 1
ATOM 730 C CA . VAL A 1 91 ? 8.370 5.674 -11.674 1.00 97.88 91 VAL A CA 1
ATOM 731 C C . VAL A 1 91 ? 7.305 5.713 -12.769 1.00 97.88 91 VAL A C 1
ATOM 733 O O . VAL A 1 91 ? 7.526 5.172 -13.852 1.00 97.88 91 VAL A O 1
ATOM 736 N N . GLU A 1 92 ? 6.167 6.369 -12.532 1.00 97.00 92 GLU A N 1
ATOM 737 C CA . GLU A 1 92 ? 5.118 6.521 -13.549 1.00 97.00 92 GLU A CA 1
ATOM 738 C C . GLU A 1 92 ? 5.573 7.346 -14.761 1.00 97.00 92 GLU A C 1
ATOM 740 O O . GLU A 1 92 ? 5.178 7.062 -15.894 1.00 97.00 92 GLU A O 1
ATOM 745 N N . GLU A 1 93 ? 6.399 8.368 -14.543 1.00 98.00 93 GLU A N 1
ATOM 746 C CA . GLU A 1 93 ? 7.007 9.148 -15.618 1.00 98.00 93 GLU A CA 1
ATOM 747 C C . GLU A 1 93 ? 7.948 8.289 -16.468 1.00 98.00 93 GLU A C 1
ATOM 749 O O . GLU A 1 93 ? 7.800 8.255 -17.691 1.00 98.00 93 GLU A O 1
ATOM 754 N N . ILE A 1 94 ? 8.853 7.538 -15.833 1.00 98.31 94 ILE A N 1
ATOM 755 C CA . ILE A 1 94 ? 9.770 6.625 -16.527 1.00 98.31 94 ILE A CA 1
ATOM 756 C C . ILE A 1 94 ? 8.981 5.594 -17.336 1.00 98.31 94 ILE A C 1
ATOM 758 O O . ILE A 1 94 ? 9.245 5.420 -18.524 1.00 98.31 94 ILE A O 1
ATOM 762 N N . LEU A 1 95 ? 7.982 4.956 -16.720 1.00 97.94 95 LEU A N 1
ATOM 763 C CA . LEU A 1 95 ? 7.119 3.966 -17.366 1.00 97.94 95 LEU A CA 1
ATOM 764 C C . LEU A 1 95 ? 6.452 4.516 -18.629 1.00 97.94 95 LEU A C 1
ATOM 766 O O . LEU A 1 95 ? 6.461 3.864 -19.673 1.00 97.94 95 LEU A O 1
ATOM 770 N N . ARG A 1 96 ? 5.929 5.741 -18.567 1.00 97.31 96 ARG A N 1
ATOM 771 C CA . ARG A 1 96 ? 5.365 6.421 -19.735 1.00 97.31 96 ARG A CA 1
ATOM 772 C C . ARG A 1 96 ? 6.415 6.663 -20.821 1.00 97.31 96 ARG A C 1
ATOM 774 O O . ARG A 1 96 ? 6.129 6.389 -21.985 1.00 97.31 96 ARG A O 1
ATOM 781 N N . ASN A 1 97 ? 7.620 7.096 -20.455 1.00 97.56 97 ASN A N 1
ATOM 782 C CA . ASN A 1 97 ? 8.700 7.380 -21.408 1.00 97.56 97 ASN A CA 1
ATOM 783 C C . ASN A 1 97 ? 9.215 6.119 -22.126 1.00 97.56 97 ASN A C 1
ATOM 785 O O . ASN A 1 97 ? 9.560 6.184 -23.302 1.00 97.56 97 ASN A O 1
ATOM 789 N N . ILE A 1 98 ? 9.210 4.960 -21.460 1.00 96.62 98 ILE A N 1
ATOM 790 C CA . ILE A 1 98 ? 9.626 3.674 -22.054 1.00 96.62 98 ILE A CA 1
ATOM 791 C C . ILE A 1 98 ? 8.485 2.944 -22.793 1.00 96.62 98 ILE A C 1
ATOM 793 O O . ILE A 1 98 ? 8.676 1.830 -23.286 1.00 96.62 98 ILE A O 1
ATOM 797 N N . GLY A 1 99 ? 7.297 3.556 -22.885 1.00 94.56 99 GLY A N 1
ATOM 798 C CA . GLY A 1 99 ? 6.140 3.041 -23.627 1.00 94.56 99 GLY A CA 1
ATOM 799 C C . GLY A 1 99 ? 5.152 2.193 -22.815 1.00 94.56 99 GLY A C 1
ATOM 800 O O . GLY A 1 99 ? 4.222 1.634 -23.389 1.00 94.56 99 GLY A O 1
ATOM 801 N N . SER A 1 100 ? 5.316 2.102 -21.493 1.00 95.44 100 SER A N 1
ATOM 802 C CA . SER A 1 100 ? 4.368 1.475 -20.556 1.00 95.44 100 SER A CA 1
ATOM 803 C C . SER A 1 100 ? 3.501 2.537 -19.865 1.00 95.44 100 SER A C 1
ATOM 805 O O . SER A 1 100 ? 3.597 2.736 -18.660 1.00 95.44 100 SER A O 1
ATOM 807 N N . ASP A 1 101 ? 2.671 3.260 -20.623 1.00 96.00 101 ASP A N 1
ATOM 808 C CA . ASP A 1 101 ? 1.850 4.369 -20.100 1.00 96.00 101 ASP A CA 1
ATOM 809 C C . ASP A 1 101 ? 0.849 3.897 -19.020 1.00 96.00 101 ASP A C 1
ATOM 811 O O . ASP A 1 101 ? -0.076 3.141 -19.345 1.00 96.00 101 ASP A O 1
ATOM 815 N N . PRO A 1 102 ? 0.962 4.369 -17.757 1.00 95.31 102 PRO A N 1
ATOM 816 C CA . PRO A 1 102 ? 0.046 3.979 -16.688 1.00 95.31 102 PRO A CA 1
ATOM 817 C C . PRO A 1 102 ? -1.428 4.272 -17.000 1.00 95.31 102 PRO A C 1
ATOM 819 O O . PRO A 1 102 ? -2.294 3.485 -16.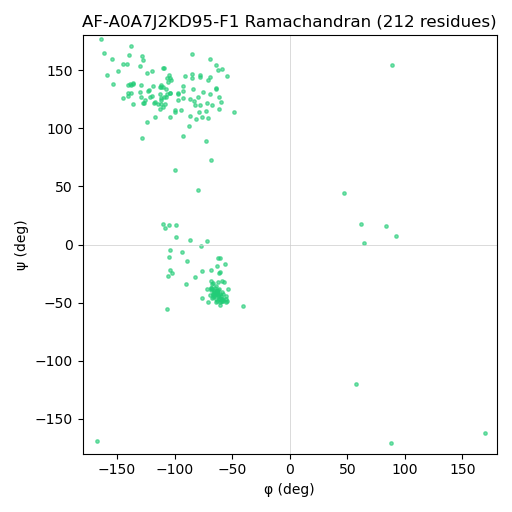627 1.00 95.31 102 PRO A O 1
ATOM 822 N N . ASN A 1 103 ? -1.728 5.340 -17.752 1.00 94.19 103 ASN A N 1
ATOM 823 C CA . ASN A 1 103 ? -3.112 5.705 -18.092 1.00 94.19 103 ASN A CA 1
ATOM 824 C C . ASN A 1 103 ? -3.783 4.700 -19.034 1.00 94.19 103 ASN A C 1
ATOM 826 O O . ASN A 1 103 ? -5.008 4.656 -19.117 1.00 94.19 103 ASN A O 1
ATOM 830 N N . LYS A 1 104 ? -2.980 3.927 -19.769 1.00 94.06 104 LYS A N 1
ATOM 831 C CA . LYS A 1 104 ? -3.452 2.914 -20.715 1.00 94.06 104 LYS A CA 1
ATOM 832 C C . LYS A 1 104 ? -3.268 1.503 -20.186 1.00 94.06 104 LYS A C 1
ATOM 834 O O . LYS A 1 104 ? -3.984 0.623 -20.633 1.00 94.06 104 LYS A O 1
ATOM 839 N N . GLY A 1 105 ? -2.289 1.275 -19.310 1.00 94.25 105 GLY A N 1
ATOM 840 C CA . GLY A 1 105 ? -1.878 -0.058 -18.873 1.00 94.25 105 GLY A CA 1
ATOM 841 C C . GLY A 1 105 ? -2.382 -0.475 -17.492 1.00 94.25 105 GLY A C 1
ATOM 842 O O . GLY A 1 105 ? -2.493 -1.677 -17.245 1.00 94.25 105 GLY A O 1
ATOM 843 N N . VAL A 1 106 ? -2.690 0.468 -16.595 1.00 96.19 106 VAL A N 1
ATOM 844 C CA . VAL A 1 106 ? -3.103 0.157 -15.218 1.00 96.19 106 VAL A CA 1
ATOM 845 C C . VAL A 1 106 ? -4.611 -0.086 -15.150 1.00 96.19 106 VAL A C 1
ATOM 847 O O . VAL A 1 106 ? -5.408 0.770 -15.520 1.00 96.19 106 VAL A O 1
ATOM 850 N N . LEU A 1 107 ? -5.005 -1.248 -14.623 1.00 93.88 107 LEU A N 1
ATOM 851 C CA . LEU A 1 107 ? -6.401 -1.594 -14.344 1.00 93.88 107 LEU A CA 1
ATOM 852 C C . LEU A 1 107 ? -6.949 -0.794 -13.165 1.00 93.88 107 LEU A C 1
ATOM 854 O O . LEU A 1 107 ? -8.039 -0.228 -13.232 1.00 93.88 107 LEU A O 1
ATOM 858 N N . PHE A 1 108 ? -6.202 -0.778 -12.063 1.00 94.19 108 PHE A N 1
ATOM 859 C CA . PHE A 1 108 ? -6.521 0.021 -10.891 1.00 94.19 108 PHE A CA 1
ATOM 860 C C . PHE A 1 108 ? -5.300 0.210 -9.996 1.00 94.19 108 PHE A C 1
ATOM 862 O O . PHE A 1 108 ? -4.298 -0.508 -10.086 1.00 94.19 108 PHE A O 1
ATOM 869 N N . TYR A 1 109 ? -5.441 1.177 -9.097 1.00 96.62 109 TYR A N 1
ATOM 870 C CA . TYR A 1 109 ? -4.493 1.450 -8.035 1.00 96.62 109 TYR A CA 1
ATOM 871 C C . TYR A 1 109 ? -5.091 1.073 -6.680 1.00 96.62 109 TYR A C 1
ATOM 873 O O . TYR A 1 109 ? -6.307 1.135 -6.477 1.00 96.62 109 TYR A O 1
ATOM 881 N N . GLU A 1 110 ? -4.226 0.720 -5.739 1.00 97.50 110 GLU A N 1
ATOM 882 C CA . GLU A 1 110 ? -4.592 0.413 -4.362 1.00 97.50 110 GLU A CA 1
ATOM 883 C C . GLU A 1 110 ? -3.584 1.043 -3.400 1.00 97.50 110 GLU A C 1
ATOM 885 O O . GLU A 1 110 ? -2.372 0.899 -3.551 1.00 97.50 110 GLU A O 1
ATOM 890 N N . LEU A 1 111 ? -4.092 1.744 -2.394 1.00 97.62 111 LEU A N 1
ATOM 891 C CA . LEU A 1 111 ? -3.333 2.182 -1.237 1.00 97.62 111 LEU A CA 1
ATOM 892 C C . LEU A 1 111 ? -3.469 1.121 -0.147 1.00 97.62 111 LEU A C 1
ATOM 894 O O . LEU A 1 111 ? -4.582 0.793 0.263 1.00 97.62 111 LEU A O 1
ATOM 898 N N . GLN A 1 112 ? -2.341 0.645 0.365 1.00 97.25 112 GLN A N 1
ATOM 899 C CA . GLN A 1 112 ? -2.298 -0.188 1.559 1.00 97.25 112 GLN A CA 1
ATOM 900 C C . GLN A 1 112 ? -1.480 0.516 2.637 1.00 97.25 112 GLN A C 1
ATOM 902 O O . GLN A 1 112 ? -0.415 1.061 2.350 1.00 97.25 112 GLN A O 1
ATOM 907 N N . ALA A 1 113 ? -1.957 0.506 3.878 1.00 96.88 113 ALA A N 1
ATOM 908 C CA . ALA A 1 113 ? -1.212 1.049 5.007 1.00 96.88 113 ALA A CA 1
ATOM 909 C C . ALA A 1 113 ? -1.290 0.114 6.210 1.00 96.88 113 ALA A C 1
ATOM 911 O O . ALA A 1 113 ? -2.349 -0.430 6.521 1.00 96.88 113 ALA A O 1
ATOM 912 N N . LYS A 1 114 ? -0.156 -0.031 6.894 1.00 96.00 114 LYS A N 1
ATOM 913 C CA . LYS A 1 114 ? -0.017 -0.737 8.163 1.00 96.00 114 LYS A CA 1
ATOM 914 C C . LYS A 1 114 ? 0.434 0.250 9.225 1.00 96.00 114 LYS A C 1
ATOM 916 O O . LYS A 1 114 ? 1.444 0.936 9.054 1.00 96.00 114 LYS A O 1
ATOM 921 N N . ILE A 1 115 ? -0.346 0.365 10.287 1.00 95.19 115 ILE A N 1
ATOM 922 C CA . ILE A 1 115 ? -0.244 1.466 11.239 1.00 95.19 115 ILE A CA 1
ATOM 923 C C . ILE A 1 115 ? -0.388 0.918 12.654 1.00 95.19 115 ILE A C 1
ATOM 925 O O . ILE A 1 115 ? -1.252 0.089 12.926 1.00 95.19 115 ILE A O 1
ATOM 929 N N . LYS A 1 116 ? 0.454 1.414 13.554 1.00 93.69 116 LYS A N 1
ATOM 930 C CA . LYS A 1 116 ? 0.347 1.213 14.994 1.00 93.69 116 LYS A CA 1
ATOM 931 C C . LYS A 1 116 ? -0.433 2.351 15.623 1.00 93.69 116 LYS A C 1
ATOM 933 O O . LYS A 1 116 ? -0.204 3.526 15.320 1.00 93.69 116 LYS A O 1
ATOM 938 N N . ALA A 1 117 ? -1.332 1.989 16.520 1.00 92.25 117 ALA A N 1
ATOM 939 C CA . ALA A 1 117 ? -2.102 2.919 17.321 1.00 92.25 117 ALA A CA 1
ATOM 940 C C . ALA A 1 117 ? -2.229 2.393 18.753 1.00 92.25 117 ALA A C 1
ATOM 942 O O . ALA A 1 117 ? -2.018 1.209 19.010 1.00 92.25 117 ALA A O 1
ATOM 943 N N . ASN A 1 118 ? -2.600 3.259 19.686 1.00 90.69 118 ASN A N 1
ATOM 944 C CA . ASN A 1 118 ? -2.890 2.871 21.062 1.00 90.69 118 ASN A CA 1
ATOM 945 C C . ASN A 1 118 ? -4.076 3.665 21.608 1.00 90.69 118 ASN A C 1
ATOM 947 O O . ASN A 1 118 ? -4.383 4.755 21.125 1.00 90.69 118 ASN A O 1
ATOM 951 N N . GLY A 1 119 ? -4.770 3.116 22.599 1.00 87.62 119 GLY A N 1
ATOM 952 C CA . GLY A 1 119 ? -5.894 3.798 23.228 1.00 87.62 119 GLY A CA 1
ATOM 953 C C . GLY A 1 119 ? -6.697 2.904 24.154 1.00 87.62 119 GLY A C 1
ATOM 954 O O . GLY A 1 119 ? -6.240 1.856 24.599 1.00 87.62 119 GLY A O 1
ATOM 955 N N . GLU A 1 120 ? -7.914 3.335 24.452 1.00 83.94 120 GLU A N 1
ATOM 956 C CA . GLU A 1 120 ? -8.865 2.541 25.230 1.00 83.94 120 GLU A CA 1
ATOM 957 C C . GLU A 1 120 ? -9.358 1.331 24.434 1.00 83.94 120 GLU A C 1
ATOM 959 O O . GLU A 1 120 ? -9.282 1.293 23.202 1.00 83.94 120 GLU A O 1
ATOM 964 N N . LYS A 1 121 ? -9.872 0.327 25.147 1.00 79.25 121 LYS A N 1
ATOM 965 C CA . LYS A 1 121 ? -10.435 -0.872 24.531 1.00 79.25 121 LYS A CA 1
ATOM 966 C C . LYS A 1 121 ? -11.720 -0.523 23.776 1.00 79.25 121 LYS A C 1
ATOM 968 O O . LYS A 1 121 ? -12.687 -0.091 24.393 1.00 79.25 121 LYS A O 1
ATOM 973 N N . TRP A 1 122 ? -11.760 -0.775 22.470 1.00 80.44 122 TRP A N 1
ATOM 974 C CA . TRP A 1 122 ? -12.998 -0.722 21.698 1.00 80.44 122 TRP A CA 1
ATOM 975 C C . TRP A 1 122 ? -13.766 -2.033 21.838 1.00 80.44 122 TRP A C 1
ATOM 977 O O . TRP A 1 122 ? -13.254 -3.111 21.543 1.00 80.44 122 TRP A O 1
ATOM 987 N N . PHE A 1 123 ? -15.007 -1.942 22.296 1.00 76.75 123 PHE A N 1
ATOM 988 C CA . PHE A 1 123 ? -15.940 -3.058 22.365 1.00 76.75 123 PHE A CA 1
ATOM 989 C C . PHE A 1 123 ? -17.359 -2.528 22.187 1.00 76.75 123 PHE A C 1
ATOM 991 O O . PHE A 1 123 ? -17.670 -1.402 22.571 1.00 76.75 123 PHE A O 1
ATOM 998 N N . LEU A 1 124 ? -18.230 -3.349 21.609 1.00 70.44 124 LEU A N 1
ATOM 999 C CA . LEU A 1 124 ? -19.662 -3.098 21.653 1.00 70.44 124 LEU A CA 1
ATOM 1000 C C . LEU A 1 124 ? -20.121 -3.300 23.099 1.00 70.44 124 LEU A C 1
ATOM 1002 O O . LEU A 1 124 ? -19.837 -4.342 23.694 1.00 70.44 124 LEU A O 1
ATOM 1006 N N . LYS A 1 125 ? -20.855 -2.335 23.666 1.00 72.12 125 LYS A N 1
ATOM 1007 C CA . LYS A 1 125 ? -21.352 -2.422 25.055 1.00 72.12 125 LYS A CA 1
ATOM 1008 C C . LYS A 1 125 ? -22.315 -3.592 25.287 1.00 72.12 125 LYS A C 1
ATOM 1010 O O . LYS A 1 125 ? -22.609 -3.949 26.426 1.00 72.12 125 LYS A O 1
ATOM 1015 N N . LYS A 1 126 ? -22.782 -4.231 24.213 1.00 71.94 126 LYS A N 1
ATOM 1016 C CA . LYS A 1 126 ? -23.606 -5.434 24.266 1.00 71.94 126 LYS A CA 1
ATOM 1017 C C . LYS A 1 126 ? -22.758 -6.665 24.594 1.00 71.94 126 LYS A C 1
ATOM 1019 O O . LYS A 1 126 ? -22.007 -7.166 23.759 1.00 71.94 126 LYS A O 1
ATOM 1024 N N . ILE A 1 127 ? -22.950 -7.195 25.799 1.00 76.62 127 ILE A N 1
ATOM 1025 C CA . ILE A 1 127 ? -22.435 -8.511 26.185 1.00 76.62 127 ILE A CA 1
ATOM 1026 C C . ILE A 1 127 ? -23.250 -9.580 25.453 1.00 76.62 127 ILE A C 1
ATOM 1028 O O . ILE A 1 127 ? -24.471 -9.659 25.606 1.00 76.62 127 ILE A O 1
ATOM 1032 N N . ILE A 1 128 ? -22.569 -10.415 24.671 1.00 75.56 128 ILE A N 1
ATOM 1033 C CA . ILE A 1 128 ? -23.167 -11.581 24.029 1.00 75.56 128 ILE A CA 1
ATOM 1034 C C . ILE A 1 128 ? -23.089 -12.731 25.029 1.00 75.56 128 ILE A C 1
ATOM 1036 O O . ILE A 1 128 ? -22.010 -13.234 25.358 1.00 75.56 128 ILE A O 1
ATOM 1040 N N . LYS A 1 129 ? -24.255 -13.125 25.540 1.00 70.69 129 LYS A N 1
ATOM 1041 C CA . LYS A 1 129 ? -24.402 -14.358 26.308 1.00 70.69 129 LYS A CA 1
ATOM 1042 C C . LYS A 1 129 ? -24.546 -15.495 25.307 1.00 70.69 129 LYS A C 1
ATOM 1044 O O . LYS A 1 129 ? -25.451 -15.461 24.479 1.00 70.69 129 LYS A O 1
ATOM 1049 N N . VAL A 1 130 ? -23.628 -16.448 25.359 1.00 70.12 130 VAL A N 1
ATOM 1050 C CA . VAL A 1 130 ? -23.747 -17.695 24.611 1.00 70.12 130 VAL A CA 1
ATOM 1051 C C . VAL A 1 130 ? -23.954 -18.776 25.650 1.00 70.12 130 VAL A C 1
ATOM 1053 O O . VAL A 1 130 ? -23.105 -18.946 26.525 1.00 70.12 130 VAL A O 1
ATOM 1056 N N . ASP A 1 131 ? -25.072 -19.486 25.560 1.00 64.50 131 ASP A N 1
ATOM 1057 C CA . ASP A 1 131 ? -25.298 -20.679 26.366 1.00 64.50 131 ASP A CA 1
ATOM 1058 C C . ASP A 1 131 ? -24.403 -21.785 25.800 1.00 64.50 131 ASP A C 1
ATOM 1060 O O . ASP A 1 131 ? -24.753 -22.488 24.854 1.00 64.50 131 ASP A O 1
ATOM 1064 N N . ASN A 1 132 ? -23.177 -21.869 26.311 1.00 64.94 132 ASN A N 1
ATOM 1065 C CA . ASN A 1 132 ? -22.225 -22.914 25.962 1.00 64.94 132 ASN A CA 1
ATOM 1066 C C . ASN A 1 132 ? -21.669 -23.585 27.221 1.00 64.94 132 ASN A C 1
ATOM 1068 O O . ASN A 1 132 ? -21.728 -23.037 28.321 1.00 64.94 132 ASN A O 1
ATOM 1072 N N . ALA A 1 133 ? -21.087 -24.772 27.042 1.00 74.19 133 ALA A N 1
ATOM 1073 C CA . ALA A 1 133 ? -20.511 -25.570 28.127 1.00 74.19 133 ALA A CA 1
ATOM 1074 C C . ALA A 1 133 ? -19.366 -24.868 28.888 1.00 74.19 133 ALA A C 1
ATOM 1076 O O . ALA A 1 133 ? -18.956 -25.337 29.943 1.00 74.19 133 ALA A O 1
ATOM 1077 N N . LEU A 1 134 ? -18.847 -23.752 28.363 1.00 76.50 134 LEU A N 1
ATOM 1078 C CA . LEU A 1 134 ? -17.765 -22.988 28.978 1.00 76.50 134 LEU A CA 1
ATOM 1079 C C . LEU A 1 134 ? -18.280 -21.915 29.953 1.00 76.50 134 LEU A C 1
ATOM 1081 O O . LEU A 1 134 ? -17.484 -21.362 30.707 1.00 76.50 134 LEU A O 1
ATOM 1085 N N . GLY A 1 135 ? -19.579 -21.584 29.937 1.00 76.69 135 GLY A N 1
ATOM 1086 C CA . GLY A 1 135 ? -20.174 -20.571 30.821 1.00 76.69 135 GLY A CA 1
ATOM 1087 C C . GLY A 1 135 ? -19.607 -19.154 30.636 1.00 76.69 135 GLY A C 1
ATOM 1088 O O . GLY A 1 135 ? -19.744 -18.305 31.521 1.00 76.69 135 GLY A O 1
ATOM 1089 N N . LEU A 1 136 ? -18.940 -18.885 29.508 1.00 81.62 136 LEU A N 1
ATOM 1090 C CA . LEU A 1 136 ? -18.231 -17.628 29.267 1.00 81.62 136 LEU A CA 1
ATOM 1091 C C . LEU A 1 136 ? -19.163 -16.543 28.717 1.00 81.62 136 LEU A C 1
ATOM 1093 O O . LEU A 1 136 ? -20.041 -16.790 27.891 1.00 81.62 136 LEU A O 1
ATOM 1097 N N . ARG A 1 137 ? -18.923 -15.297 29.140 1.00 79.19 137 ARG A N 1
ATOM 1098 C CA . ARG A 1 137 ? -19.568 -14.102 28.578 1.00 79.19 137 ARG A CA 1
ATOM 1099 C C . ARG A 1 137 ? -18.645 -13.469 27.548 1.00 79.19 137 ARG A C 1
ATOM 1101 O O . ARG A 1 137 ? -17.484 -13.196 27.850 1.00 79.19 137 ARG A O 1
ATOM 1108 N N . PHE A 1 138 ? -19.168 -13.192 26.359 1.00 78.88 138 PHE A N 1
ATOM 1109 C CA . PHE A 1 138 ? -18.383 -12.642 25.260 1.00 78.88 138 PHE A CA 1
ATOM 1110 C C . PHE A 1 138 ? -18.651 -11.147 25.088 1.00 78.88 138 PHE A C 1
ATOM 1112 O O . PHE A 1 138 ? -19.785 -10.678 25.195 1.00 78.88 138 PHE A O 1
ATOM 1119 N N . LEU A 1 139 ? -17.594 -10.397 24.785 1.00 78.44 139 LEU A N 1
ATOM 1120 C CA . LEU A 1 139 ? -17.674 -9.015 24.320 1.00 78.44 139 LEU A CA 1
ATOM 1121 C C . LEU A 1 139 ? -17.334 -8.990 22.835 1.00 78.44 139 LEU A C 1
ATOM 1123 O O . LEU A 1 139 ? -16.288 -9.496 22.429 1.00 78.44 139 LEU A O 1
ATOM 1127 N N . ALA A 1 140 ? -18.208 -8.392 22.031 1.00 79.56 140 ALA A N 1
ATOM 1128 C CA . ALA A 1 140 ? -17.941 -8.214 20.614 1.00 79.56 140 ALA A CA 1
ATOM 1129 C C . ALA A 1 140 ? -17.006 -7.020 20.404 1.00 79.56 140 ALA A C 1
ATOM 1131 O O . ALA A 1 140 ? -17.269 -5.914 20.878 1.00 79.56 140 ALA A O 1
ATOM 1132 N N . ILE A 1 141 ? -15.913 -7.247 19.681 1.00 80.12 141 ILE A N 1
ATOM 1133 C CA . ILE A 1 141 ? -14.931 -6.219 19.338 1.00 80.12 141 ILE A CA 1
ATOM 1134 C C . ILE A 1 141 ? -15.055 -5.961 17.836 1.00 80.12 141 ILE A C 1
ATOM 1136 O O . ILE A 1 141 ? -14.849 -6.893 17.055 1.00 80.12 141 ILE A O 1
ATOM 1140 N N . PRO A 1 142 ? -15.404 -4.738 17.408 1.00 75.31 142 PRO A N 1
ATOM 1141 C CA . PRO A 1 142 ? -15.448 -4.409 15.993 1.00 75.31 142 PRO A CA 1
ATOM 1142 C C . PRO A 1 142 ? -14.017 -4.342 15.460 1.00 75.31 142 PRO A C 1
ATOM 1144 O O . PRO A 1 142 ? -13.260 -3.431 15.786 1.00 75.31 142 PRO A O 1
ATOM 1147 N N . THR A 1 143 ? -13.641 -5.326 14.648 1.00 84.38 143 THR A N 1
ATOM 1148 C CA . THR A 1 143 ? -12.291 -5.413 14.077 1.00 84.38 143 THR A CA 1
ATOM 1149 C C . THR A 1 143 ? -12.238 -5.024 12.611 1.00 84.38 143 THR A C 1
ATOM 1151 O O . THR A 1 143 ? -11.152 -4.856 12.083 1.00 84.38 143 THR A O 1
ATOM 1154 N N . SER A 1 144 ? -13.368 -4.868 11.920 1.00 89.62 144 SER A N 1
ATOM 1155 C CA . SER A 1 144 ? -13.373 -4.621 10.477 1.00 89.62 144 SER A CA 1
ATOM 1156 C C . SER A 1 144 ? -14.438 -3.609 10.080 1.00 89.62 144 SER A C 1
ATOM 1158 O O . SER A 1 144 ? -15.609 -3.763 10.412 1.00 89.62 144 SER A O 1
ATOM 1160 N N . PHE A 1 145 ? -14.024 -2.612 9.305 1.00 90.69 145 PHE A N 1
ATOM 1161 C CA . PHE A 1 145 ? -14.858 -1.557 8.747 1.00 90.69 145 PHE A CA 1
ATOM 1162 C C . PHE A 1 145 ? -14.735 -1.601 7.230 1.00 90.69 145 PHE A C 1
ATOM 1164 O O . PHE A 1 145 ? -13.631 -1.590 6.686 1.00 90.69 145 PHE A O 1
ATOM 1171 N N . VAL A 1 146 ? -15.868 -1.676 6.541 1.00 92.06 146 VAL A N 1
ATOM 1172 C CA . VAL A 1 146 ? -15.934 -1.770 5.080 1.00 92.06 146 VAL A CA 1
ATOM 1173 C C . VAL A 1 146 ? -16.906 -0.739 4.531 1.00 92.06 146 VAL A C 1
ATOM 1175 O O . VAL A 1 146 ? -17.843 -0.325 5.214 1.00 92.06 146 VAL A O 1
ATOM 1178 N N . SER A 1 147 ? -16.707 -0.321 3.285 1.00 88.75 147 SER A N 1
ATOM 1179 C CA . SER A 1 147 ? -17.699 0.494 2.579 1.00 88.75 147 SER A CA 1
ATOM 1180 C C . SER A 1 147 ? -19.023 -0.268 2.424 1.00 88.75 147 SER A C 1
ATOM 1182 O O . SER A 1 147 ? -19.028 -1.363 1.871 1.00 88.75 147 SER A O 1
ATOM 1184 N N . VAL A 1 148 ? -20.143 0.336 2.846 1.00 84.31 148 VAL A N 1
ATOM 1185 C CA . VAL A 1 148 ? -21.484 -0.294 2.922 1.00 84.31 148 VAL A CA 1
ATOM 1186 C C . VAL A 1 148 ? -21.949 -0.932 1.607 1.00 84.31 148 VAL A C 1
ATOM 1188 O O . VAL A 1 148 ? -22.568 -1.988 1.621 1.00 84.31 148 VAL A O 1
ATOM 1191 N N . LYS A 1 149 ? -21.658 -0.295 0.469 1.00 86.00 149 LYS A N 1
ATOM 1192 C CA . LYS A 1 149 ? -21.999 -0.790 -0.878 1.00 86.00 149 LYS A CA 1
ATOM 1193 C C . LYS A 1 149 ? -20.772 -1.270 -1.660 1.00 86.00 149 LYS A C 1
ATOM 1195 O O . LYS A 1 149 ? -20.818 -1.342 -2.883 1.00 86.00 149 LYS A O 1
ATOM 1200 N N . GLY A 1 150 ? -19.647 -1.470 -0.981 1.00 78.31 150 GLY A N 1
ATOM 1201 C CA . GLY A 1 150 ? -18.407 -1.843 -1.644 1.00 78.31 150 GLY A CA 1
ATOM 1202 C C . GLY A 1 150 ? -18.387 -3.319 -2.007 1.00 78.31 150 GLY A C 1
ATOM 1203 O O . GLY A 1 150 ? -18.874 -4.157 -1.254 1.00 78.31 150 GLY A O 1
ATOM 1204 N N . ASP A 1 151 ? -17.756 -3.619 -3.133 1.00 86.44 151 ASP A N 1
ATOM 1205 C CA . ASP A 1 151 ? -17.421 -4.977 -3.539 1.00 86.44 151 ASP A CA 1
ATOM 1206 C C . ASP A 1 151 ? -15.890 -5.134 -3.483 1.00 86.44 151 ASP A C 1
ATOM 1208 O O . ASP A 1 151 ? -15.185 -4.352 -4.140 1.00 86.44 151 ASP A O 1
ATOM 1212 N N . PRO A 1 152 ? -15.353 -6.120 -2.734 1.00 85.19 152 PRO A N 1
ATOM 1213 C CA . PRO A 1 152 ? -13.930 -6.444 -2.721 1.00 85.19 152 PRO A CA 1
ATOM 1214 C C . PRO A 1 152 ? -13.340 -6.764 -4.097 1.00 85.19 152 PRO A C 1
ATOM 1216 O O . PRO A 1 152 ? -12.120 -6.725 -4.237 1.00 85.19 152 PRO A O 1
ATOM 1219 N N . ASN A 1 153 ? -14.147 -7.062 -5.114 1.00 85.88 153 ASN A N 1
ATOM 1220 C CA . ASN A 1 153 ? -13.688 -7.292 -6.487 1.00 85.88 153 ASN A CA 1
ATOM 1221 C C . ASN A 1 153 ? -13.739 -6.031 -7.364 1.00 85.88 153 ASN A C 1
ATOM 1223 O O . ASN A 1 153 ? -13.242 -6.039 -8.487 1.00 85.88 153 ASN A O 1
ATOM 1227 N N . SER A 1 154 ? -14.293 -4.926 -6.860 1.00 88.44 154 SER A N 1
ATOM 1228 C CA . SER A 1 154 ? -14.417 -3.679 -7.618 1.00 88.44 154 SER A CA 1
ATOM 1229 C C . SER A 1 154 ? -13.158 -2.807 -7.558 1.00 88.44 154 SER A C 1
ATOM 1231 O O . SER A 1 154 ? -12.304 -2.933 -6.680 1.00 88.44 154 SER A O 1
ATOM 1233 N N . THR A 1 155 ? -13.063 -1.833 -8.460 1.00 89.25 155 THR A N 1
ATOM 1234 C CA . THR A 1 155 ? -12.007 -0.803 -8.439 1.00 89.25 155 THR A CA 1
ATOM 1235 C C . THR A 1 155 ? -12.243 0.289 -7.386 1.00 89.25 155 THR A C 1
ATOM 1237 O O . THR A 1 155 ? -11.423 1.196 -7.247 1.00 89.25 155 THR A O 1
ATOM 1240 N N . LYS A 1 156 ? -13.354 0.216 -6.637 1.00 92.75 156 LYS A N 1
ATOM 1241 C CA . LYS A 1 156 ? -13.742 1.164 -5.585 1.00 92.75 156 LYS A CA 1
ATOM 1242 C C . LYS A 1 156 ? -14.067 0.409 -4.305 1.00 92.75 156 LYS A C 1
ATOM 1244 O O . LYS A 1 156 ? -15.202 -0.001 -4.075 1.00 92.75 156 LYS A O 1
ATOM 1249 N N . TRP A 1 157 ? -13.062 0.248 -3.461 1.00 94.25 157 TRP A N 1
ATOM 1250 C CA . TRP A 1 157 ? -13.167 -0.571 -2.263 1.00 94.25 157 TRP A CA 1
ATOM 1251 C C . TRP A 1 157 ? -12.474 0.101 -1.091 1.00 94.25 157 TRP A C 1
ATOM 1253 O O . TRP A 1 157 ? -11.384 0.647 -1.240 1.00 94.25 157 TRP A O 1
ATOM 1263 N N . PHE A 1 158 ? -13.101 0.046 0.078 1.00 94.69 158 PHE A N 1
ATOM 1264 C CA . PHE A 1 158 ? -12.498 0.489 1.323 1.00 94.69 158 PHE A CA 1
ATOM 1265 C C . PHE A 1 158 ? -12.645 -0.606 2.366 1.00 94.69 158 PHE A C 1
ATOM 1267 O O . PHE A 1 158 ? -13.757 -1.057 2.651 1.00 94.69 158 PHE A O 1
ATOM 1274 N N . HIS A 1 159 ? -11.524 -0.981 2.966 1.00 95.25 159 HIS A N 1
ATOM 1275 C CA . HIS A 1 159 ? -11.467 -1.914 4.075 1.00 95.25 159 HIS A CA 1
ATOM 1276 C C . HIS A 1 159 ? -10.437 -1.443 5.089 1.00 95.25 159 HIS A C 1
ATOM 1278 O O . HIS A 1 159 ? -9.290 -1.172 4.748 1.00 95.25 159 HIS A O 1
ATOM 1284 N N . MET A 1 160 ? -10.847 -1.357 6.345 1.00 95.31 160 MET A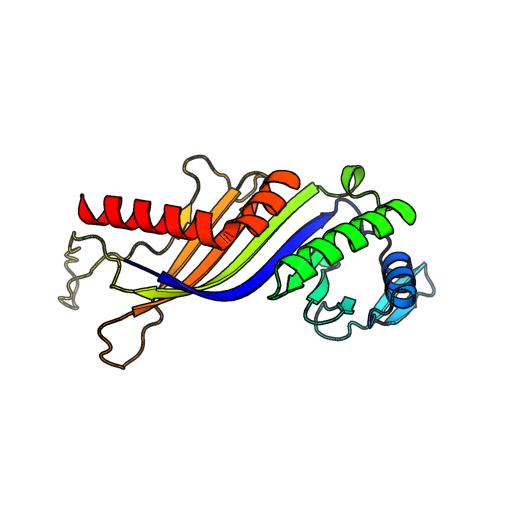 N 1
ATOM 1285 C CA . MET A 1 160 ? -9.967 -1.082 7.465 1.00 95.31 160 MET A CA 1
ATOM 1286 C C . MET A 1 160 ? -10.162 -2.161 8.518 1.00 95.31 160 MET A C 1
ATOM 1288 O O . MET A 1 160 ? -11.263 -2.345 9.030 1.00 95.31 160 MET A O 1
ATOM 1292 N N . ASN A 1 161 ? -9.087 -2.861 8.849 1.00 94.44 161 ASN A N 1
ATOM 1293 C CA . ASN A 1 161 ? -9.045 -3.827 9.930 1.00 94.44 161 ASN A CA 1
ATOM 1294 C C . ASN A 1 161 ? -8.299 -3.214 11.120 1.00 94.44 161 ASN A C 1
ATOM 1296 O O . ASN A 1 161 ? -7.216 -2.669 10.933 1.00 94.44 161 ASN A O 1
ATOM 1300 N N . ILE A 1 162 ? -8.874 -3.286 12.316 1.00 91.62 162 ILE A N 1
ATOM 1301 C CA . ILE A 1 162 ? -8.327 -2.758 13.566 1.00 91.62 162 ILE A CA 1
ATOM 1302 C C . ILE A 1 162 ? -8.260 -3.924 14.546 1.00 91.62 162 ILE A C 1
ATOM 1304 O O . ILE A 1 162 ? -9.279 -4.385 15.062 1.00 91.62 162 ILE A O 1
ATOM 1308 N N . LYS A 1 163 ? -7.052 -4.427 14.784 1.00 89.75 163 LYS A N 1
ATOM 1309 C CA . LYS A 1 163 ? -6.816 -5.604 15.619 1.00 89.75 163 LYS A CA 1
ATOM 1310 C C . LYS A 1 163 ? -6.165 -5.185 16.929 1.00 89.75 163 LYS A C 1
ATOM 1312 O O . LYS A 1 163 ? -5.077 -4.610 16.881 1.00 89.75 163 LYS A O 1
ATOM 1317 N N . PRO A 1 164 ? -6.776 -5.472 18.089 1.00 88.06 164 PRO A N 1
ATOM 1318 C CA . PRO A 1 164 ? -6.079 -5.315 19.354 1.00 88.06 164 PRO A CA 1
ATOM 1319 C C . PRO A 1 164 ? -4.899 -6.290 19.409 1.00 88.06 164 PRO A C 1
ATOM 1321 O O . PRO A 1 164 ? -5.029 -7.470 19.078 1.00 88.06 164 PRO A O 1
ATOM 1324 N N . VAL A 1 165 ? -3.750 -5.788 19.839 1.00 86.69 165 VAL A N 1
ATOM 1325 C CA . VAL A 1 165 ? -2.576 -6.593 20.157 1.00 86.69 165 VAL A CA 1
ATOM 1326 C C . VAL A 1 165 ? -2.714 -7.006 21.615 1.00 86.69 165 VAL A C 1
ATOM 1328 O O . VAL A 1 165 ? -2.506 -6.204 22.525 1.00 86.69 165 VAL A O 1
ATOM 1331 N N . TRP A 1 166 ? -3.133 -8.250 21.837 1.00 77.69 166 TRP A N 1
ATOM 1332 C CA . TRP A 1 166 ? -3.285 -8.795 23.181 1.00 77.69 166 TRP A CA 1
ATOM 1333 C C . TRP A 1 166 ? -1.913 -9.067 23.783 1.00 77.69 166 TRP A C 1
ATOM 1335 O O . TRP A 1 166 ? -1.176 -9.929 23.308 1.00 77.69 166 TRP A O 1
ATOM 1345 N N . THR A 1 167 ? -1.578 -8.340 24.838 1.00 68.31 167 THR A N 1
ATOM 1346 C CA . THR A 1 167 ? -0.402 -8.608 25.660 1.00 68.31 167 THR A CA 1
ATOM 1347 C C . THR A 1 167 ? -0.862 -9.152 27.010 1.00 68.31 167 THR A C 1
ATOM 1349 O O . THR A 1 167 ? -1.954 -8.847 27.484 1.00 68.31 167 THR A O 1
ATOM 1352 N N . SER A 1 168 ? -0.030 -9.972 27.651 1.00 58.34 168 SER A N 1
ATOM 1353 C CA . SER A 1 168 ? -0.252 -10.447 29.026 1.00 58.34 168 SER A CA 1
ATOM 1354 C C . SER A 1 168 ? -0.048 -9.352 30.087 1.00 58.34 168 SER A C 1
ATOM 1356 O O . SER A 1 168 ? -0.102 -9.631 31.280 1.00 58.34 168 SER A O 1
ATOM 1358 N N . TRP A 1 169 ? 0.236 -8.121 29.659 1.00 58.50 169 TRP A N 1
ATOM 1359 C CA . TRP A 1 169 ? 0.618 -6.998 30.504 1.00 58.50 169 TRP A CA 1
ATOM 1360 C C . TRP A 1 169 ? -0.631 -6.162 30.781 1.00 58.50 169 TRP A C 1
ATOM 1362 O O . TRP A 1 169 ? -1.383 -5.830 29.867 1.00 58.50 169 TRP A O 1
ATOM 1372 N N . SER A 1 170 ? -0.875 -5.838 32.050 1.00 56.06 170 SER A N 1
ATOM 1373 C CA . SER A 1 170 ? -2.081 -5.146 32.517 1.00 56.06 170 SER A CA 1
ATOM 1374 C C . SER A 1 170 ? -2.024 -3.633 32.277 1.00 56.06 170 SER A C 1
ATOM 1376 O O . SER A 1 170 ? -2.286 -2.843 33.189 1.00 56.06 170 SER A O 1
ATOM 1378 N N . ASP A 1 171 ? -1.639 -3.210 31.076 1.00 61.03 171 ASP A N 1
ATOM 1379 C CA . ASP A 1 171 ? -1.605 -1.790 30.747 1.00 61.03 171 ASP A CA 1
ATOM 1380 C C . ASP A 1 171 ? -3.024 -1.230 30.621 1.00 61.03 171 ASP A C 1
ATOM 1382 O O . ASP A 1 171 ? -3.934 -1.851 30.070 1.00 61.03 171 ASP A O 1
ATOM 1386 N N . LYS A 1 172 ? -3.212 0.008 31.098 1.00 66.38 172 LYS A N 1
ATOM 1387 C CA . LYS A 1 172 ? -4.474 0.753 30.927 1.00 66.38 172 LYS A CA 1
ATOM 1388 C C . LYS A 1 172 ? -4.798 1.037 29.452 1.00 66.38 172 LYS A C 1
ATOM 1390 O O . LYS A 1 172 ? -5.938 1.377 29.142 1.00 66.38 172 LYS A O 1
ATOM 1395 N N . LYS A 1 173 ? -3.807 0.944 28.558 1.00 77.69 173 LYS A N 1
ATOM 1396 C CA . LYS A 1 173 ? -3.936 1.201 27.120 1.00 77.69 173 LYS A CA 1
ATOM 1397 C C . LYS A 1 173 ? -3.741 -0.083 26.324 1.00 77.69 173 LYS A C 1
ATOM 1399 O O . LYS A 1 173 ? -2.799 -0.831 26.552 1.00 77.69 173 LYS A O 1
ATOM 1404 N N . VAL A 1 174 ? -4.616 -0.288 25.349 1.00 85.44 174 VAL A N 1
ATOM 1405 C CA . VAL A 1 174 ? -4.545 -1.366 24.363 1.00 85.44 174 VAL A CA 1
ATOM 1406 C C . VAL A 1 174 ? -3.805 -0.847 23.135 1.00 85.44 174 VAL A C 1
ATOM 1408 O O . VAL A 1 174 ? -4.118 0.233 22.628 1.00 85.44 174 VAL A O 1
ATOM 1411 N N . TYR A 1 175 ? -2.836 -1.620 22.651 1.00 89.25 175 TYR A N 1
ATOM 1412 C CA . TYR A 1 175 ? -2.193 -1.377 21.362 1.00 89.25 175 TYR A CA 1
ATOM 1413 C C . TYR A 1 175 ? -3.015 -2.001 20.240 1.00 89.25 175 TYR A C 1
ATOM 1415 O O . TYR A 1 175 ? -3.625 -3.056 20.408 1.00 89.25 175 TYR A O 1
ATOM 1423 N N . TYR A 1 176 ? -3.006 -1.360 19.081 1.00 90.69 176 TYR A N 1
ATOM 1424 C CA . TYR A 1 176 ? -3.746 -1.774 17.904 1.00 90.69 176 TYR A CA 1
ATOM 1425 C C . TYR A 1 176 ? -2.836 -1.825 16.686 1.00 90.69 176 TYR A C 1
ATOM 1427 O O . TYR A 1 176 ? -2.049 -0.910 16.434 1.00 90.69 176 TYR A O 1
ATOM 1435 N N . GLU A 1 177 ? -3.012 -2.878 15.897 1.00 93.12 177 GLU A N 1
ATOM 1436 C CA . GLU A 1 177 ? -2.546 -2.939 14.522 1.00 93.12 177 GLU A CA 1
ATOM 1437 C C . GLU A 1 177 ? -3.707 -2.585 13.594 1.00 93.12 177 GLU A C 1
ATOM 1439 O O . GLU A 1 177 ? -4.775 -3.199 13.640 1.00 93.12 177 GLU A O 1
ATOM 1444 N N . ILE A 1 178 ? -3.489 -1.587 12.745 1.00 94.56 178 ILE A N 1
ATOM 1445 C CA . ILE A 1 178 ? -4.472 -1.098 11.790 1.00 94.56 178 ILE A CA 1
ATOM 1446 C C . ILE A 1 178 ? -3.962 -1.382 10.386 1.00 94.56 178 ILE A C 1
ATOM 1448 O O . ILE A 1 178 ? -2.889 -0.917 9.997 1.00 94.56 178 ILE A O 1
ATOM 1452 N N . VAL A 1 179 ? -4.746 -2.142 9.628 1.00 96.25 179 VAL A N 1
ATOM 1453 C CA . VAL A 1 179 ? -4.494 -2.450 8.220 1.00 96.25 179 VAL A CA 1
ATOM 1454 C C . VAL A 1 179 ? -5.577 -1.789 7.387 1.00 96.25 179 VAL A C 1
ATOM 1456 O O . VAL A 1 179 ? -6.752 -2.122 7.511 1.00 96.25 179 VAL A O 1
ATOM 1459 N N . LEU A 1 180 ? -5.179 -0.848 6.541 1.00 96.44 180 LEU A N 1
ATOM 1460 C CA . LEU A 1 180 ? -6.052 -0.138 5.617 1.00 96.44 180 LEU A CA 1
ATOM 1461 C C . LEU A 1 180 ? -5.777 -0.614 4.192 1.00 96.44 180 LEU A C 1
ATOM 1463 O O . LEU A 1 180 ? -4.624 -0.660 3.774 1.00 96.44 180 LEU A O 1
ATOM 1467 N N . ILE A 1 181 ? -6.843 -0.886 3.447 1.00 96.31 181 ILE A N 1
ATOM 1468 C CA . ILE A 1 181 ? -6.841 -1.136 2.009 1.00 96.31 181 ILE A CA 1
ATOM 1469 C C . ILE A 1 181 ? -7.863 -0.191 1.379 1.00 96.31 181 ILE A C 1
ATOM 1471 O O . ILE A 1 181 ? -9.044 -0.208 1.735 1.00 96.31 181 ILE A O 1
ATOM 1475 N N . TYR A 1 182 ? -7.417 0.641 0.443 1.00 96.50 182 TYR A N 1
ATOM 1476 C CA . TYR A 1 182 ? -8.272 1.594 -0.255 1.00 96.50 182 TYR A CA 1
ATOM 1477 C C . TYR A 1 182 ? -7.978 1.598 -1.756 1.00 96.50 182 TYR A C 1
ATOM 1479 O O . TYR A 1 182 ? -6.861 1.888 -2.176 1.00 96.50 182 TYR A O 1
ATOM 1487 N N . ARG A 1 183 ? -8.994 1.300 -2.566 1.00 95.62 183 ARG A N 1
ATOM 1488 C CA . ARG A 1 183 ? -8.971 1.400 -4.030 1.00 95.62 183 ARG A CA 1
ATOM 1489 C C . ARG A 1 183 ? -9.902 2.501 -4.483 1.00 95.62 183 ARG A C 1
ATOM 1491 O O . ARG A 1 183 ? -11.068 2.531 -4.088 1.00 95.62 183 ARG A O 1
ATOM 1498 N N . ASP A 1 184 ? -9.387 3.377 -5.326 1.00 95.12 184 ASP A N 1
ATOM 1499 C CA . ASP A 1 184 ? -10.144 4.409 -6.024 1.00 95.12 184 ASP A CA 1
ATOM 1500 C C . ASP A 1 184 ? -9.248 4.987 -7.135 1.00 95.12 184 ASP A C 1
ATOM 1502 O O . ASP A 1 184 ? -8.166 4.469 -7.423 1.00 95.12 184 ASP A O 1
ATOM 1506 N N . SER A 1 185 ? -9.666 6.093 -7.749 1.00 94.62 185 SER A N 1
ATOM 1507 C CA . SER A 1 185 ? -8.823 6.834 -8.691 1.00 94.62 185 SER A CA 1
ATOM 1508 C C . SER A 1 185 ? -7.476 7.227 -8.072 1.00 94.62 185 SER A C 1
ATOM 1510 O O . SER A 1 185 ? -7.421 7.642 -6.909 1.00 94.62 185 SER A O 1
ATOM 1512 N N . ARG A 1 186 ? -6.418 7.218 -8.891 1.00 94.12 186 ARG A N 1
ATOM 1513 C CA . ARG A 1 186 ? -5.058 7.658 -8.538 1.00 94.12 186 ARG A CA 1
ATOM 1514 C C . ARG A 1 186 ? -5.047 8.924 -7.675 1.00 94.12 186 ARG A C 1
ATOM 1516 O O . ARG A 1 186 ? -4.493 8.923 -6.582 1.00 94.12 186 ARG A O 1
ATOM 1523 N N . ASN A 1 187 ? -5.721 9.988 -8.116 1.00 94.44 187 ASN A N 1
ATOM 1524 C CA . ASN A 1 187 ? -5.725 11.277 -7.414 1.00 94.44 187 ASN A CA 1
ATOM 1525 C C . ASN A 1 187 ? -6.306 11.190 -5.997 1.00 94.44 187 ASN A C 1
ATOM 1527 O O . ASN A 1 187 ? -5.774 11.811 -5.076 1.00 94.44 187 ASN A O 1
ATOM 1531 N N . LYS A 1 188 ? -7.359 10.392 -5.793 1.00 95.75 188 LYS A N 1
ATOM 1532 C CA . LYS A 1 188 ? -7.924 10.173 -4.457 1.00 95.75 188 LYS A CA 1
ATOM 1533 C C . LYS A 1 188 ? -6.987 9.379 -3.559 1.00 95.75 188 LYS A C 1
ATOM 1535 O O . LYS A 1 188 ? -6.901 9.702 -2.380 1.00 95.75 188 LYS A O 1
ATOM 1540 N N . LEU A 1 189 ? -6.266 8.395 -4.098 1.00 96.25 189 LEU A N 1
ATOM 1541 C CA . LEU A 1 189 ? -5.278 7.640 -3.324 1.00 96.25 189 LEU A CA 1
ATOM 1542 C C . LEU A 1 189 ? -4.114 8.531 -2.887 1.00 96.25 189 LEU A C 1
ATOM 1544 O O . LEU A 1 189 ? -3.740 8.510 -1.718 1.00 96.25 189 LEU A O 1
ATOM 1548 N N . LEU A 1 190 ? -3.600 9.376 -3.787 1.00 95.19 190 LEU A N 1
ATOM 1549 C CA . LEU A 1 190 ? -2.555 10.347 -3.450 1.00 95.19 190 LEU A CA 1
ATOM 1550 C C . LEU A 1 190 ? -3.047 11.369 -2.415 1.00 95.19 190 LEU A C 1
ATOM 1552 O O . LEU A 1 190 ? -2.312 11.718 -1.494 1.00 95.19 190 LEU A O 1
ATOM 1556 N N . ASN A 1 191 ? -4.297 11.828 -2.528 1.00 95.81 191 ASN A N 1
ATOM 1557 C CA . ASN A 1 191 ? -4.888 12.733 -1.545 1.00 95.81 191 ASN A CA 1
ATOM 1558 C C . ASN A 1 191 ? -5.089 12.061 -0.178 1.00 95.81 191 ASN A C 1
ATOM 1560 O O . ASN A 1 191 ? -4.792 12.669 0.850 1.00 95.81 191 ASN A O 1
ATOM 1564 N N . MET A 1 192 ? -5.567 10.813 -0.166 1.00 94.81 192 MET A N 1
ATOM 1565 C CA . MET A 1 192 ? -5.708 10.002 1.044 1.00 94.81 192 MET A CA 1
ATOM 1566 C C . MET A 1 192 ? -4.357 9.832 1.731 1.00 94.81 192 MET A C 1
ATOM 1568 O O . MET A 1 192 ? -4.243 10.057 2.928 1.00 94.81 192 MET A O 1
ATOM 1572 N N . LEU A 1 193 ? -3.325 9.500 0.961 1.00 94.44 193 LEU A N 1
ATOM 1573 C CA . LEU A 1 193 ? -1.971 9.309 1.450 1.00 94.44 193 LEU A CA 1
ATOM 1574 C C . LEU A 1 193 ? -1.393 10.582 2.091 1.00 94.44 193 LEU A C 1
ATOM 1576 O O . LEU A 1 193 ? -0.936 10.531 3.229 1.00 94.44 193 LEU A O 1
ATOM 1580 N N . LYS A 1 194 ? -1.487 11.735 1.415 1.00 94.69 194 LYS A N 1
ATOM 1581 C CA . LYS A 1 194 ? -1.038 13.037 1.954 1.00 94.69 194 LYS A CA 1
ATOM 1582 C C . LYS A 1 194 ? -1.749 13.426 3.252 1.00 94.69 194 LYS A C 1
ATOM 1584 O O . LYS A 1 194 ? -1.174 14.100 4.098 1.00 94.69 194 LYS A O 1
ATOM 1589 N N . ASN A 1 195 ? -3.003 13.006 3.411 1.00 94.69 195 ASN A N 1
ATOM 1590 C CA . ASN A 1 195 ? -3.851 13.368 4.544 1.00 94.69 195 ASN A CA 1
ATOM 1591 C C . ASN A 1 195 ? -4.124 12.191 5.492 1.00 94.69 195 ASN A C 1
ATOM 1593 O O . ASN A 1 195 ? -5.060 12.262 6.292 1.00 94.69 195 ASN A O 1
ATOM 1597 N N . LEU A 1 196 ? -3.322 11.122 5.422 1.00 92.88 196 LEU A N 1
ATOM 1598 C CA . LEU A 1 196 ? -3.624 9.832 6.049 1.00 92.88 196 LEU A CA 1
ATOM 1599 C C . LEU A 1 196 ? -3.918 9.975 7.545 1.00 92.88 196 LEU A C 1
ATOM 1601 O O . LEU A 1 196 ? -4.961 9.528 8.018 1.00 92.88 196 LEU A O 1
ATOM 1605 N N . ASN A 1 197 ? -3.052 10.687 8.271 1.00 91.94 197 ASN A N 1
ATOM 1606 C CA . ASN A 1 197 ? -3.206 10.909 9.710 1.00 91.94 197 ASN A CA 1
ATOM 1607 C C . ASN A 1 197 ? -4.499 11.659 10.052 1.00 91.94 197 ASN A C 1
ATOM 1609 O O . ASN A 1 197 ? -5.220 11.272 10.970 1.00 91.94 197 ASN A O 1
ATOM 1613 N N . LYS A 1 198 ? -4.819 12.716 9.296 1.00 93.75 198 LYS A N 1
ATOM 1614 C CA . LYS A 1 198 ? -6.024 13.529 9.511 1.00 93.75 198 LYS A CA 1
ATOM 1615 C C . LYS A 1 198 ? -7.291 12.721 9.234 1.00 93.75 198 LYS A C 1
ATOM 1617 O O . LYS A 1 198 ? -8.244 12.793 10.006 1.00 93.75 198 LYS A O 1
ATOM 1622 N N . ILE A 1 199 ? -7.296 11.948 8.148 1.00 94.38 199 ILE A N 1
ATOM 1623 C CA . ILE A 1 199 ? -8.449 11.135 7.752 1.00 94.38 199 ILE A CA 1
ATOM 1624 C C . ILE A 1 199 ? -8.681 10.010 8.761 1.00 94.38 199 ILE A C 1
ATOM 1626 O O . ILE A 1 199 ? -9.808 9.839 9.219 1.00 94.38 199 ILE A O 1
ATOM 1630 N N . LEU A 1 200 ? -7.631 9.292 9.164 1.00 92.81 200 LEU A N 1
ATOM 1631 C CA . LEU A 1 200 ? -7.743 8.231 10.166 1.00 92.81 200 LEU A CA 1
ATOM 1632 C C . LEU A 1 200 ? -8.190 8.763 11.525 1.00 92.81 200 LEU A C 1
ATOM 1634 O O . LEU A 1 200 ? -9.070 8.166 12.135 1.00 92.81 200 LEU A O 1
ATOM 1638 N N . LYS A 1 201 ? -7.664 9.915 11.963 1.00 92.44 201 LYS A N 1
ATOM 1639 C CA . LYS A 1 201 ? -8.126 10.576 13.190 1.00 92.44 201 LYS A CA 1
ATOM 1640 C C . LYS A 1 201 ? -9.636 10.837 13.149 1.00 92.44 201 LYS A C 1
ATOM 1642 O O . LYS A 1 201 ? -10.341 10.439 14.068 1.00 92.44 201 LYS A O 1
ATOM 1647 N N . ASN A 1 202 ? -10.137 11.418 12.057 1.00 93.62 202 ASN A N 1
ATOM 1648 C CA . ASN A 1 202 ? -11.571 11.664 11.881 1.00 93.62 202 ASN A CA 1
ATOM 1649 C C . ASN A 1 202 ? -12.391 10.358 11.851 1.00 93.62 202 ASN A C 1
ATOM 1651 O O . ASN A 1 202 ? -13.473 10.284 12.426 1.00 93.62 202 ASN A O 1
ATOM 1655 N N . ILE A 1 203 ? -11.881 9.301 11.208 1.00 91.88 203 ILE A N 1
ATOM 1656 C CA . ILE A 1 203 ? -12.540 7.986 11.210 1.00 91.88 203 ILE A CA 1
ATOM 1657 C C . ILE A 1 203 ? -12.641 7.439 12.640 1.00 91.88 203 ILE A C 1
ATOM 1659 O O . ILE A 1 203 ? -13.721 7.008 13.040 1.00 91.88 203 ILE A O 1
ATOM 1663 N N . PHE A 1 204 ? -11.564 7.493 13.425 1.00 90.50 204 PHE A N 1
ATOM 1664 C CA . PHE A 1 204 ? -11.576 6.992 14.801 1.00 90.50 204 PHE A CA 1
ATOM 1665 C C . PHE A 1 204 ? -12.493 7.799 15.711 1.00 90.50 204 PHE A C 1
ATOM 1667 O O . PHE A 1 204 ? -13.213 7.199 16.500 1.00 90.50 204 PHE A O 1
ATOM 1674 N N . GLU A 1 205 ? -12.534 9.125 15.567 1.00 90.19 205 GLU A N 1
ATOM 1675 C CA . GLU A 1 205 ? -13.485 9.976 16.292 1.00 90.19 205 GLU A CA 1
ATOM 1676 C C . GLU A 1 205 ? -14.941 9.587 15.991 1.00 90.19 205 GLU A C 1
ATOM 1678 O O . GLU A 1 205 ? -15.774 9.538 16.897 1.00 90.19 205 GLU A O 1
ATOM 1683 N N . ASN A 1 206 ? -15.261 9.271 14.733 1.00 89.25 206 ASN A N 1
ATOM 1684 C CA . ASN A 1 206 ? -16.611 8.859 14.346 1.00 89.25 206 ASN A CA 1
ATOM 1685 C C . ASN A 1 206 ? -16.965 7.451 14.844 1.00 89.25 206 ASN A C 1
ATOM 1687 O O . ASN A 1 206 ? -18.096 7.230 15.278 1.00 89.25 206 ASN A O 1
ATOM 1691 N N . ILE A 1 207 ? -16.009 6.516 14.825 1.00 87.88 207 ILE A N 1
ATOM 1692 C CA . ILE A 1 207 ? -16.200 5.174 15.394 1.00 87.88 207 ILE A CA 1
ATOM 1693 C C . ILE A 1 207 ? -16.423 5.271 16.904 1.00 87.88 207 ILE A C 1
ATOM 1695 O O . ILE A 1 207 ? -17.368 4.678 17.414 1.00 87.88 207 ILE A O 1
ATOM 1699 N N . ASP A 1 208 ? -15.606 6.050 17.612 1.00 83.69 208 ASP A N 1
ATOM 1700 C CA . ASP A 1 208 ? -15.708 6.224 19.064 1.00 83.69 208 ASP A CA 1
ATOM 1701 C C . ASP A 1 208 ? -17.077 6.798 19.461 1.00 83.69 208 ASP A C 1
ATOM 1703 O O . ASP A 1 208 ? -17.753 6.258 20.336 1.00 83.69 208 ASP A O 1
ATOM 1707 N N . LYS A 1 209 ? -17.557 7.820 18.737 1.00 85.62 209 LYS A N 1
ATOM 1708 C CA . LYS A 1 209 ? -18.919 8.354 18.906 1.00 85.62 209 LYS A CA 1
ATOM 1709 C C . LYS A 1 209 ? -19.987 7.283 18.685 1.00 85.62 209 LYS A C 1
ATOM 1711 O O . LYS A 1 209 ? -20.891 7.162 19.506 1.00 85.62 209 LYS A O 1
ATOM 1716 N N . ALA A 1 210 ? -19.885 6.496 17.613 1.00 83.56 210 ALA A N 1
ATOM 1717 C CA . ALA A 1 210 ? -20.863 5.453 17.309 1.00 83.56 210 ALA A CA 1
ATOM 1718 C C . ALA A 1 210 ? -20.900 4.355 18.387 1.00 83.56 210 ALA A C 1
ATOM 1720 O O . ALA A 1 210 ? -21.983 3.955 18.809 1.00 83.56 210 ALA A O 1
ATOM 1721 N N . LEU A 1 211 ? -19.734 3.922 18.879 1.00 79.12 211 LEU A N 1
ATOM 1722 C CA . LEU A 1 211 ? -19.625 2.922 19.948 1.00 79.12 211 LEU A CA 1
ATOM 1723 C C . LEU A 1 211 ? -20.116 3.450 21.303 1.00 79.12 211 LEU A C 1
ATOM 1725 O O . LEU A 1 211 ? -20.653 2.683 22.102 1.00 79.12 211 LEU A O 1
ATOM 1729 N N . ASN A 1 212 ? -19.971 4.752 21.559 1.00 70.38 212 ASN A N 1
ATOM 1730 C CA . ASN A 1 212 ? -20.465 5.389 22.778 1.00 70.38 212 ASN A CA 1
ATOM 1731 C C . ASN A 1 212 ? -21.985 5.623 22.778 1.00 70.38 212 ASN A C 1
ATOM 1733 O O . ASN A 1 212 ? -22.559 5.711 23.864 1.00 70.38 212 ASN A O 1
ATOM 1737 N N . ILE A 1 213 ? -22.630 5.694 21.610 1.00 57.56 213 ILE A N 1
ATOM 1738 C CA . ILE A 1 213 ? -24.091 5.842 21.471 1.00 57.56 213 ILE A CA 1
ATOM 1739 C C . ILE A 1 213 ? -24.819 4.487 21.592 1.00 57.56 213 ILE A C 1
ATOM 1741 O O . ILE A 1 213 ? -25.966 4.454 22.035 1.00 57.56 213 ILE A O 1
ATOM 1745 N N . SER A 1 214 ? -24.157 3.378 21.240 1.00 48.09 214 SER A N 1
ATOM 1746 C CA . SER A 1 214 ? -24.646 1.998 21.439 1.00 48.09 214 SER A CA 1
ATOM 1747 C C . SER A 1 214 ? -24.449 1.462 22.858 1.00 48.09 214 SER A C 1
ATOM 1749 O O . SER A 1 214 ? -25.167 0.501 23.205 1.00 48.09 214 SER A O 1
#

Sequence (214 aa):
MISLEKIESVSLLSIWMLEPRLPELLLELGRRGYATARVWPKSLGGYDIRFIEPNVAAIKGSTYILYNPYRRTLIIKGSNIDEMLSIFNEVEEILRNIGSDPNKGVLFYELQAKIKANGEKWFLKKIIKVDNALGLRFLAIPTSFVSVKGDPNSTKWFHMNIKPVWTSWSDKKVYYEIVLIYRDSRNKLLNMLKNLNKILKNIFENIDKALNIS

pLDDT: mean 89.18, std 9.86, range [48.09, 98.31]

Foldseek 3Di:
DKAFDAWPKKKKKFFWPDQFPLVQLQVVVVVVPKDAWDWAADPVGDIDTRAPDQQFGIDDDQWTWGADPVRSMTMIMGRDLVVSVVVVVVSQVSSVVVPNHCVPITPWMKMKTKTKIKFAAAWQPDWDQDPDPVRDIDTHHPFKDWDPPDDPPDQFIWIKGWDWDDDPDPDNMTMIIIIIMGGDDPVVSSVCSVCVNVVVVVVVVVSVVVSVVD

Mean predicted aligned error: 6.12 Å

Solvent-accessible surface area (backbone atoms only — not comparable to full-atom values): 11811 Å² total; per-residue (Å²): 109,72,42,84,72,44,68,70,36,36,31,48,35,37,33,36,78,54,81,64,63,54,67,62,46,41,52,55,40,40,78,72,72,31,54,52,36,50,71,42,78,40,99,88,64,65,69,48,74,51,47,78,46,97,45,28,40,31,39,48,96,78,30,37,34,31,44,40,79,92,68,30,31,44,30,43,33,23,63,52,66,69,61,41,52,52,51,49,54,51,51,49,50,50,29,37,74,75,70,41,36,54,93,80,36,46,76,45,38,36,38,37,38,36,31,38,29,37,21,55,83,75,49,46,76,59,70,46,79,52,98,49,100,79,73,54,77,41,71,48,57,82,38,71,48,63,46,94,88,46,42,94,87,49,66,52,26,43,38,36,34,45,41,75,56,87,63,100,63,92,60,90,54,41,40,30,47,33,42,38,41,40,27,42,58,66,69,57,47,53,51,46,61,79,38,40,71,62,52,51,50,53,51,47,55,52,50,50,51,54,47,72,76,92